Protein 8JJA (pdb70)

Solvent-accessible surface area: 9564 Å² total; per-residue (Å²): 75,21,96,105,54,8,88,15,36,98,125,28,0,37,112,93,0,54,155,79,9,63,151,179,70,24,53,18,0,64,2,0,16,144,8,0,65,76,2,1,123,113,48,74,18,76,62,55,30,0,14,0,0,0,0,0,0,4,9,1,39,131,27,54,85,120,76,0,42,74,8,3,89,146,72,168,31,76,107,62,8,92,114,64,26,37,100,11,8,9,0,23,0,0,13,54,56,0,40,74,54,0,82,0,117,32,86,90,0,25,86,0,0,38,0,5,46,3,0,4,20,162,19,73,67,12,2,24,0,0,4,2,0,24,29,22,2,119,68,76,98,48,142,22,14,96,64,2,82,115,16,0,54,134,37,13,38,75,5,0,1,29,12,0,7,82,42,25,102,122,34,68,150,86,66,108,103,53,21,89,39,7,83,90,0,59,92,38,10,49,107,78,59,216

Nearest PDB structures (foldseek):
  8jk9-assembly1_A  TM=1.005E+00  e=1.419E-27  Streptococcus pneumoniae TIGR4
  8wmy-assembly1_B-2  TM=9.912E-01  e=6.547E-21  Staphylococcus
  2ogi-assembly1_A  TM=9.840E-01  e=2.936E-20  Streptococcus agalactiae serogroup V
  2o08-assembly1_B  TM=9.512E-01  e=3.743E-13  Halalkalibacterium halodurans
  3ccg-assembly1_A-2  TM=9.429E-01  e=1.678E-12  Clostridium acetobutylicum ATCC 824

Sequence (194 aa):
SYQDYINCSREALLEKMAELLPEKRLTHCLGVERAAMELAQRFGVDVEKASLAGLLHDYAKKLSDQEFLVLIDRYQLDPDLKNWGNNVWHGMVGIYKIQEDLDLHDSEILRAIEIHTVGAGQMTDLDKVIYVADYIEHNRAFPGVDVAREIASLSLNKAVAYETARTVEYLAHQGFPIYPQTLETYNAFVHYLK

Organism: Streptococcus pneumoniae serotype 4 (strain ATCC BAA-334 / TIGR4) (NCBI:txid170187)

InterPro domains:
  IPR003607 HD/PDEase domain [SM00471] (22-149)
  IPR003607 HD/PDEase domain [cd00077] (24-138)
  IPR005249 Ap4A hydrolase [TIGR00488] (20-188)
  IPR006674 HD domain [PF01966] (26-138)
  IPR006674 HD domain [PS51831] (26-140)
  IPR006675 HDIG domain [TIGR00277] (25-68)
  IPR051094 Diverse Catalytic Activities Enzymes [PTHR35795] (4-191)

Secondary structure (DSSP, 8-state):
-GGGTSSS-HHHHHHHHHHHS-HHHHHHHHHHHHHHHHHHHHHT--HHHHHHHHHHTTTTTT--HHHHHHHHHHTT--GGGGGS-HHHHHHHTHHHHHHHHH----HHHHHHHHTTTT--SS--HHHHHHHHHHHH-TT---TTHHHHHHHHTT-HHHHHHHHHHHHHHHHHHHT----HHHHHHHHHHGGGG-

GO terms:
  GO:0005515 protein binding (F, IPI)

Foldseek 3Di:
DCVVFWVDDPVVVLVVLPVQDPPLVQVLLQLLLVQLLVLCVQVVHDSSLSNVLSNCLQSQLRPDLVVQVVQCVVVVHDPCCNVDDSLLRCLQRVLVVVCVPTVGDPPLSSVLSNCLRQHALDDDSSNLSSVLSSLQGPPDDDPCSVVLVVCSNPDSLLSQQVVLVVVVVVCVVVVHDRDVRSVSSNVSRVVVPD

Structure (mmCIF, N/CA/C/O backbone):
data_8JJA
#
_entry.id   8JJA
#
_cell.length_a   69.097
_cell.length_b   69.097
_cell.length_c   88.608
_cell.angle_alpha   90.00
_cell.angle_beta   90.00
_cell.angle_gamma   120.00
#
_symmetry.space_group_name_H-M   'P 32 2 1'
#
loop_
_entity.id
_entity.type
_entity.pdbx_description
1 polymer "bis(5'-nucleosyl)-tetraphosphatase (symmetrical)"
2 non-polymer 'FE (III) ION'
3 non-polymer 'ACETATE ION'
4 water water
#
loop_
_atom_site.group_PDB
_atom_site.id
_atom_site.type_symbol
_atom_site.label_atom_id
_atom_site.label_alt_id
_atom_site.label_comp_id
_atom_site.label_asym_id
_atom_site.label_entity_id
_atom_site.label_seq_id
_atom_site.pdbx_PDB_ins_code
_atom_site.Cartn_x
_atom_site.Cartn_y
_atom_site.Cartn_z
_atom_site.occupancy
_atom_site.B_iso_or_equiv
_atom_site.auth_seq_id
_atom_site.auth_comp_id
_atom_site.auth_asym_id
_atom_site.auth_atom_id
_atom_site.pdbx_PDB_model_num
ATOM 1 N N . SER A 1 2 ? 18.428 -21.715 -18.234 1.00 27.49 2 SER A N 1
ATOM 2 C CA . SER A 1 2 ? 19.056 -20.512 -18.840 1.00 26.24 2 SER A CA 1
ATOM 3 C C . SER A 1 2 ? 18.490 -19.270 -18.159 1.00 24.81 2 SER A C 1
ATOM 4 O O . SER A 1 2 ? 17.391 -19.303 -17.608 1.00 24.65 2 SER A O 1
ATOM 7 N N . TYR A 1 3 ? 19.231 -18.167 -18.261 1.00 24.52 3 TYR A N 1
ATOM 8 C CA . TYR A 1 3 ? 18.784 -16.888 -17.722 1.00 24.25 3 TYR A CA 1
ATOM 9 C C . TYR A 1 3 ? 17.433 -16.474 -18.323 1.00 25.23 3 TYR A C 1
ATOM 10 O O . TYR A 1 3 ? 16.613 -15.858 -17.634 1.00 25.13 3 TYR A O 1
ATOM 19 N N . GLN A 1 4 ? 17.178 -16.839 -19.593 1.00 25.70 4 GLN A N 1
ATOM 20 C CA . GLN A 1 4 ? 15.930 -16.461 -20.256 1.00 27.02 4 GLN A CA 1
ATOM 21 C C . GLN A 1 4 ? 14.698 -17.109 -19.622 1.00 27.42 4 GLN A C 1
ATOM 22 O O . GLN A 1 4 ? 13.576 -16.766 -19.996 1.00 27.67 4 GLN A O 1
ATOM 28 N N . ASP A 1 5 ? 14.896 -18.056 -18.694 1.00 27.36 5 ASP A N 1
ATOM 29 C CA . ASP A 1 5 ? 13.792 -18.647 -17.955 1.00 28.78 5 ASP A CA 1
ATOM 30 C C . ASP A 1 5 ? 13.225 -17.655 -16.944 1.00 27.99 5 ASP A C 1
ATOM 31 O O . ASP A 1 5 ? 12.094 -17.844 -16.492 1.00 28.88 5 ASP A O 1
ATOM 36 N N . TYR A 1 6 ? 14.013 -16.615 -16.615 1.00 27.06 6 TYR A N 1
ATOM 37 C CA . TYR A 1 6 ? 13.681 -15.628 -15.589 1.00 27.84 6 TYR A CA 1
ATOM 38 C C . TYR A 1 6 ? 13.608 -14.201 -16.137 1.00 27.25 6 TYR A C 1
ATOM 39 O O . TYR A 1 6 ? 12.870 -13.379 -15.589 1.00 28.45 6 TYR A O 1
ATOM 48 N N . ILE A 1 7 ? 14.407 -13.895 -17.171 1.00 26.76 7 ILE A N 1
ATOM 49 C CA . ILE A 1 7 ? 14.439 -12.561 -17.758 1.00 26.47 7 ILE A CA 1
ATOM 50 C C . ILE A 1 7 ? 14.150 -12.623 -19.260 1.00 26.81 7 ILE A C 1
ATOM 51 O O . ILE A 1 7 ? 14.066 -13.703 -19.849 1.00 27.26 7 ILE A O 1
ATOM 56 N N . ASN A 1 8 ? 14.017 -11.437 -19.867 1.00 26.92 8 ASN A N 1
ATOM 57 C CA . ASN A 1 8 ? 13.526 -11.307 -21.230 1.00 27.09 8 ASN A CA 1
ATOM 58 C C . ASN A 1 8 ? 14.660 -11.302 -22.258 1.00 27.80 8 ASN A C 1
ATOM 59 O O . ASN A 1 8 ? 14.440 -10.924 -23.408 1.00 28.98 8 ASN A O 1
ATOM 64 N N . CYS A 1 9 ? 15.868 -11.715 -21.857 1.00 27.78 9 CYS A N 1
ATOM 65 C CA . CYS A 1 9 ? 16.986 -11.767 -22.787 1.00 27.66 9 CYS A CA 1
ATOM 66 C C . CYS A 1 9 ? 17.992 -12.813 -22.315 1.00 27.78 9 CYS A C 1
ATOM 67 O O . CYS A 1 9 ? 17.906 -13.313 -21.192 1.00 28.33 9 CYS A O 1
ATOM 70 N N . SER A 1 10 ? 18.929 -13.143 -23.208 1.00 27.21 10 SER A N 1
ATOM 71 C CA . SER A 1 10 ? 20.018 -14.066 -22.928 1.00 26.47 10 SER A CA 1
ATOM 72 C C . SER A 1 10 ? 21.024 -13.436 -21.967 1.00 25.88 10 SER A C 1
ATOM 73 O O . SER A 1 10 ? 21.093 -12.218 -21.805 1.00 25.17 10 SER A O 1
ATOM 76 N N . ARG A 1 11 ? 21.888 -14.277 -21.394 1.00 24.55 11 ARG A N 1
ATOM 77 C CA . ARG A 1 11 ? 22.997 -13.777 -20.591 1.00 24.58 11 ARG A CA 1
ATOM 78 C C . ARG A 1 11 ? 23.891 -12.821 -21.393 1.00 25.62 11 ARG A C 1
ATOM 79 O O . ARG A 1 11 ? 24.306 -11.779 -20.882 1.00 25.38 11 ARG A O 1
ATOM 87 N N . GLU A 1 12 ? 24.239 -13.200 -22.634 1.00 26.28 12 GLU A N 1
ATOM 88 C CA . GLU A 1 12 ? 25.098 -12.378 -23.476 1.00 28.40 12 GLU A CA 1
ATOM 89 C C . GLU A 1 12 ? 24.434 -11.019 -23.706 1.00 26.96 12 GLU A C 1
ATOM 90 O O . GLU A 1 12 ? 25.093 -9.997 -23.567 1.00 26.33 12 GLU A O 1
ATOM 96 N N . ALA A 1 13 ? 23.129 -11.023 -24.018 1.00 27.97 13 ALA A N 1
ATOM 97 C CA . ALA A 1 13 ? 22.361 -9.807 -24.258 1.00 27.40 13 ALA A CA 1
ATOM 98 C C . ALA A 1 13 ? 22.366 -8.937 -23.001 1.00 28.00 13 ALA A C 1
ATOM 99 O O . ALA A 1 13 ? 22.603 -7.733 -23.087 1.00 28.16 13 ALA A O 1
ATOM 101 N N . LEU A 1 14 ? 22.177 -9.566 -21.829 1.00 27.43 14 LEU A N 1
ATOM 102 C CA . LEU A 1 14 ? 22.179 -8.852 -20.555 1.00 26.34 14 LEU A CA 1
ATOM 103 C C . LEU A 1 14 ? 23.528 -8.172 -20.316 1.00 26.90 14 LEU A C 1
ATOM 104 O O . LEU A 1 14 ? 23.583 -7.013 -19.907 1.00 27.26 14 LEU A O 1
ATOM 109 N N . LEU A 1 15 ? 24.626 -8.901 -20.529 1.00 27.29 15 LEU A N 1
ATOM 110 C CA . LEU A 1 15 ? 25.946 -8.329 -20.318 1.00 27.94 15 LEU A CA 1
ATOM 111 C C . LEU A 1 15 ? 26.169 -7.106 -21.208 1.00 29.20 15 LEU A C 1
ATOM 112 O O . LEU A 1 15 ? 26.775 -6.137 -20.762 1.00 28.62 15 LEU A O 1
ATOM 117 N N . GLU A 1 16 ? 25.697 -7.168 -22.461 1.00 30.60 16 GLU A N 1
ATOM 118 C CA . GLU A 1 16 ? 25.820 -6.049 -23.382 1.00 32.41 16 GLU A CA 1
ATOM 119 C C . GLU A 1 16 ? 25.076 -4.835 -22.830 1.00 31.90 16 GLU A C 1
ATOM 120 O O . GLU A 1 16 ? 25.612 -3.731 -22.885 1.00 32.20 16 GLU A O 1
ATOM 126 N N . LYS A 1 17 ? 23.870 -5.060 -22.283 1.00 32.12 17 LYS A N 1
ATOM 127 C CA . LYS A 1 17 ? 23.023 -4.006 -21.730 1.00 32.57 17 LYS A CA 1
ATOM 128 C C . LYS A 1 17 ? 23.665 -3.407 -20.480 1.00 32.29 17 LYS A C 1
ATOM 129 O O . LYS A 1 17 ? 23.776 -2.187 -20.352 1.00 31.82 17 LYS A O 1
ATOM 135 N N . MET A 1 18 ? 24.146 -4.275 -19.585 1.00 30.44 18 MET A N 1
ATOM 136 C CA . MET A 1 18 ? 24.791 -3.836 -18.358 1.00 29.44 18 MET A CA 1
ATOM 137 C C . MET A 1 18 ? 26.080 -3.054 -18.640 1.00 30.44 18 MET A C 1
ATOM 138 O O . MET A 1 18 ? 26.406 -2.135 -17.889 1.00 30.13 18 MET A O 1
ATOM 143 N N . ALA A 1 19 ? 26.799 -3.390 -19.728 1.00 31.05 19 ALA A N 1
ATOM 144 C CA . ALA A 1 19 ? 28.023 -2.689 -20.104 1.00 32.68 19 ALA A CA 1
ATOM 145 C C . ALA A 1 19 ? 27.748 -1.231 -20.473 1.00 34.60 19 ALA A C 1
ATOM 146 O O . ALA A 1 19 ? 28.638 -0.398 -20.338 1.00 34.49 19 ALA A O 1
ATOM 148 N N . GLU A 1 20 ? 26.527 -0.935 -20.941 1.00 36.08 20 GLU A N 1
ATOM 149 C CA . GLU A 1 20 ? 26.109 0.427 -21.249 1.00 39.08 20 GLU A CA 1
ATOM 150 C C . GLU A 1 20 ? 25.691 1.165 -19.976 1.00 38.34 20 GLU A C 1
ATOM 151 O O . GLU A 1 20 ? 25.805 2.388 -19.918 1.00 38.67 20 GLU A O 1
ATOM 157 N N . LEU A 1 21 ? 25.219 0.427 -18.959 1.00 35.84 21 LEU A N 1
ATOM 158 C CA . LEU A 1 21 ? 24.642 1.051 -17.772 1.00 34.21 21 LEU A CA 1
ATOM 159 C C . LEU A 1 21 ? 25.698 1.327 -16.704 1.00 33.43 21 LEU A C 1
ATOM 160 O O . LEU A 1 21 ? 25.540 2.253 -15.910 1.00 35.10 21 LEU A O 1
ATOM 165 N N . LEU A 1 22 ? 26.744 0.494 -16.653 1.00 31.56 22 LEU A N 1
ATOM 166 C CA . LEU A 1 22 ? 27.650 0.467 -15.518 1.00 30.72 22 LEU A CA 1
ATOM 167 C C . LEU A 1 22 ? 29.077 0.726 -15.982 1.00 30.84 22 LEU A C 1
ATOM 168 O O . LEU A 1 22 ? 29.466 0.292 -17.065 1.00 31.24 22 LEU A O 1
ATOM 173 N N . PRO A 1 23 ? 29.898 1.398 -15.145 1.00 31.15 23 PRO A N 1
ATOM 174 C CA . PRO A 1 23 ? 31.341 1.479 -15.369 1.00 31.30 23 PRO A CA 1
ATOM 175 C C . PRO A 1 23 ? 31.932 0.073 -15.403 1.00 32.70 23 PRO A C 1
ATOM 176 O O . PRO A 1 23 ? 31.365 -0.851 -14.818 1.00 30.28 23 PRO A O 1
ATOM 180 N N . GLU A 1 24 ? 33.085 -0.061 -16.069 1.00 32.48 24 GLU A N 1
ATOM 181 C CA . GLU A 1 24 ? 33.778 -1.329 -16.250 1.00 33.77 24 GLU A CA 1
ATOM 182 C C . GLU A 1 24 ? 34.000 -2.028 -14.907 1.00 32.59 24 GLU A C 1
ATOM 183 O O . GLU A 1 24 ? 33.723 -3.220 -14.785 1.00 30.89 24 GLU A O 1
ATOM 189 N N . LYS A 1 25 ? 34.511 -1.284 -13.913 1.00 31.67 25 LYS A N 1
ATOM 190 C CA . LYS A 1 25 ? 34.847 -1.835 -12.606 1.00 31.64 25 LYS A CA 1
ATOM 191 C C . LYS A 1 25 ? 33.612 -2.457 -11.952 1.00 29.35 25 LYS A C 1
ATOM 192 O O . LYS A 1 25 ? 33.708 -3.516 -11.328 1.00 28.52 25 LYS A O 1
ATOM 198 N N . ARG A 1 26 ? 32.455 -1.802 -12.119 1.00 27.80 26 ARG A N 1
ATOM 199 C CA . ARG A 1 26 ? 31.199 -2.259 -11.540 1.00 26.92 26 ARG A CA 1
ATOM 200 C C . ARG A 1 26 ? 30.711 -3.530 -12.239 1.00 26.03 26 ARG A C 1
ATOM 201 O O . ARG A 1 26 ? 30.233 -4.439 -11.562 1.00 23.82 26 ARG A O 1
ATOM 209 N N . LEU A 1 27 ? 30.799 -3.592 -13.580 1.00 25.06 27 LEU A N 1
ATOM 210 C CA . LEU A 1 27 ? 30.397 -4.806 -14.284 1.00 24.93 27 LEU A CA 1
ATOM 211 C C . LEU A 1 27 ? 31.318 -5.972 -13.920 1.00 24.00 27 LEU A C 1
ATOM 212 O O . LEU A 1 27 ? 30.833 -7.080 -13.698 1.00 23.97 27 LEU A O 1
ATOM 217 N N . THR A 1 28 ? 32.631 -5.712 -13.842 1.00 24.83 28 THR A N 1
ATOM 218 C CA . THR A 1 28 ? 33.606 -6.699 -13.389 1.00 24.52 28 THR A CA 1
ATOM 219 C C . THR A 1 28 ? 33.204 -7.233 -12.012 1.00 23.25 28 THR A C 1
ATOM 220 O O . THR A 1 28 ? 33.212 -8.446 -11.778 1.00 23.31 28 THR A O 1
ATOM 224 N N . HIS A 1 29 ? 32.778 -6.321 -11.127 1.00 22.67 29 HIS A N 1
ATOM 225 C CA . HIS A 1 29 ? 32.320 -6.714 -9.801 1.00 21.26 29 HIS A CA 1
ATOM 226 C C . HIS A 1 29 ? 31.100 -7.630 -9.911 1.00 21.09 29 HIS A C 1
ATOM 227 O O . HIS A 1 29 ? 31.028 -8.650 -9.237 1.00 20.77 29 HIS A O 1
ATOM 234 N N . CYS A 1 30 ? 30.137 -7.262 -10.761 1.00 21.18 30 CYS A N 1
ATOM 235 C CA . CYS A 1 30 ? 28.924 -8.053 -10.899 1.00 21.32 30 CYS A CA 1
ATOM 236 C C . CYS A 1 30 ? 29.268 -9.453 -11.402 1.00 20.85 30 CYS A C 1
ATOM 237 O O . CYS A 1 30 ? 28.667 -10.417 -10.949 1.00 20.12 30 CYS A O 1
ATOM 240 N N . LEU A 1 31 ? 30.213 -9.549 -12.344 1.00 21.76 31 LEU A N 1
ATOM 241 C CA . LEU A 1 31 ? 30.661 -10.842 -12.840 1.00 22.26 31 LEU A CA 1
ATOM 242 C C . LEU A 1 31 ? 31.316 -11.642 -11.715 1.00 21.87 31 LEU A C 1
ATOM 243 O O . LEU A 1 31 ? 31.121 -12.855 -11.629 1.00 21.45 31 LEU A O 1
ATOM 248 N N . GLY A 1 32 ? 32.047 -10.947 -10.832 1.00 21.19 32 GLY A N 1
ATOM 249 C CA . GLY A 1 32 ? 32.645 -11.579 -9.663 1.00 20.58 32 GLY A CA 1
ATOM 250 C C . GLY A 1 32 ? 31.590 -12.132 -8.704 1.00 20.06 32 GLY A C 1
ATOM 251 O O . GLY A 1 32 ? 31.736 -13.236 -8.177 1.00 20.57 32 GLY A O 1
ATOM 252 N N . VAL A 1 33 ? 30.515 -11.361 -8.496 1.00 19.41 33 VAL A N 1
ATOM 253 C CA . VAL A 1 33 ? 29.437 -11.792 -7.620 1.00 19.06 33 VAL A CA 1
ATOM 254 C C . VAL A 1 33 ? 28.675 -12.973 -8.236 1.00 18.80 33 VAL A C 1
ATOM 255 O O . VAL A 1 33 ? 28.291 -13.887 -7.523 1.00 19.20 33 VAL A O 1
ATOM 259 N N . GLU A 1 34 ? 28.440 -12.959 -9.553 1.00 19.49 34 GLU A N 1
ATOM 260 C CA . GLU A 1 34 ? 27.831 -14.079 -10.264 1.00 20.30 34 GLU A CA 1
ATOM 261 C C . GLU A 1 34 ? 28.584 -15.375 -9.954 1.00 20.52 34 GLU A C 1
ATOM 262 O O . GLU A 1 34 ? 27.967 -16.398 -9.644 1.00 20.07 34 GLU A O 1
ATOM 268 N N . ARG A 1 35 ? 29.918 -15.316 -10.049 1.00 21.31 35 ARG A N 1
ATOM 269 C CA . ARG A 1 35 ? 30.769 -16.479 -9.833 1.00 23.13 35 ARG A CA 1
ATOM 270 C C . ARG A 1 35 ? 30.759 -16.909 -8.365 1.00 22.20 35 ARG A C 1
ATOM 271 O O . ARG A 1 35 ? 30.597 -18.093 -8.057 1.00 21.81 35 ARG A O 1
ATOM 279 N N . ALA A 1 36 ? 30.922 -15.939 -7.451 1.00 21.56 36 ALA A N 1
ATOM 280 C CA . ALA A 1 36 ? 30.971 -16.242 -6.024 1.00 21.14 36 ALA A CA 1
ATOM 281 C C . ALA A 1 36 ? 29.632 -16.808 -5.548 1.00 21.11 36 ALA A C 1
ATOM 282 O O . ALA A 1 36 ? 29.582 -17.686 -4.685 1.00 20.81 36 ALA A O 1
ATOM 284 N N . ALA A 1 37 ? 28.529 -16.282 -6.102 1.00 20.13 37 ALA A N 1
ATOM 285 C CA . ALA A 1 37 ? 27.202 -16.747 -5.733 1.00 20.51 37 ALA A CA 1
ATOM 286 C C . ALA A 1 37 ? 27.039 -18.199 -6.174 1.00 21.20 37 ALA A C 1
ATOM 287 O O . ALA A 1 37 ? 26.465 -18.992 -5.441 1.00 20.65 37 ALA A O 1
ATOM 289 N N . MET A 1 38 ? 27.558 -18.539 -7.359 1.00 22.11 38 MET A N 1
ATOM 290 C CA . MET A 1 38 ? 27.454 -19.908 -7.839 1.00 24.32 38 MET A CA 1
ATOM 291 C C . MET A 1 38 ? 28.174 -20.845 -6.867 1.00 24.24 38 MET A C 1
ATOM 292 O O . MET A 1 38 ? 27.622 -21.876 -6.487 1.00 23.20 38 MET A O 1
ATOM 297 N N . GLU A 1 39 ? 29.387 -20.469 -6.439 1.00 23.45 39 GLU A N 1
ATOM 298 C CA . GLU A 1 39 ? 30.189 -21.308 -5.551 1.00 24.50 39 GLU A CA 1
ATOM 2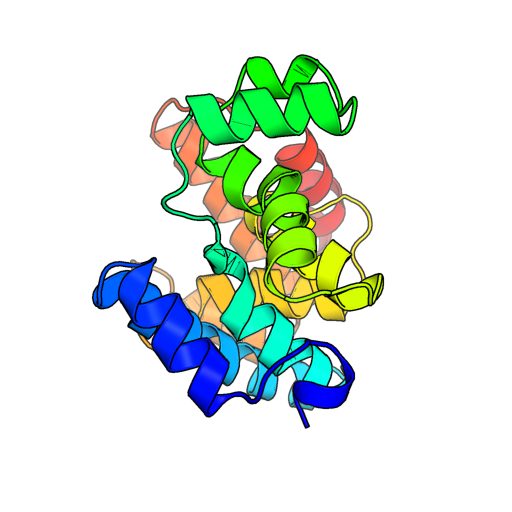99 C C . GLU A 1 39 ? 29.507 -21.468 -4.189 1.00 23.65 39 GLU A C 1
ATOM 300 O O . GLU A 1 39 ? 29.393 -22.568 -3.631 1.00 23.66 39 GLU A O 1
ATOM 306 N N . LEU A 1 40 ? 29.026 -20.347 -3.641 1.00 22.33 40 LEU A N 1
ATOM 307 C CA . LEU A 1 40 ? 28.344 -20.398 -2.358 1.00 21.38 40 LEU A CA 1
ATOM 308 C C . LEU A 1 40 ? 27.060 -21.232 -2.444 1.00 21.98 40 LEU A C 1
ATOM 309 O O . LEU A 1 40 ? 26.719 -21.928 -1.500 1.00 21.24 40 LEU A O 1
ATOM 314 N N . ALA A 1 41 ? 26.317 -21.131 -3.553 1.00 21.58 41 ALA A N 1
ATOM 315 C CA . ALA A 1 41 ? 25.037 -21.815 -3.661 1.00 22.33 41 ALA A CA 1
ATOM 316 C C . ALA A 1 41 ? 25.277 -23.319 -3.724 1.00 22.83 41 ALA A C 1
ATOM 317 O O . ALA A 1 41 ? 24.554 -24.085 -3.095 1.00 22.90 41 ALA A O 1
ATOM 319 N N . GLN A 1 42 ? 26.329 -23.718 -4.448 1.00 24.62 42 GLN A N 1
ATOM 320 C CA . GLN A 1 42 ? 26.742 -25.114 -4.499 1.00 27.48 42 GLN A CA 1
ATOM 321 C C . GLN A 1 42 ? 27.018 -25.610 -3.081 1.00 28.06 42 GLN A C 1
ATOM 322 O O . GLN A 1 42 ? 26.553 -26.685 -2.700 1.00 29.31 42 GLN A O 1
ATOM 328 N N . ARG A 1 43 ? 27.745 -24.803 -2.287 1.00 27.04 43 ARG A N 1
ATOM 329 C CA . ARG A 1 43 ? 28.197 -25.199 -0.954 1.00 27.07 43 ARG A CA 1
ATOM 330 C C . ARG A 1 43 ? 27.022 -25.354 0.023 1.00 27.03 43 ARG A C 1
ATOM 331 O O . ARG A 1 43 ? 27.016 -26.276 0.843 1.00 28.66 43 ARG A O 1
ATOM 339 N N . PHE A 1 44 ? 26.012 -24.472 -0.080 1.00 25.07 44 PHE A N 1
ATOM 340 C CA . PHE A 1 44 ? 24.977 -24.306 0.935 1.00 25.84 44 PHE A CA 1
ATOM 341 C C . PHE A 1 44 ? 23.573 -24.684 0.446 1.00 26.64 44 PHE A C 1
ATOM 342 O O . PHE A 1 44 ? 22.590 -24.365 1.114 1.00 28.60 44 PHE A O 1
ATOM 350 N N . GLY A 1 45 ? 23.481 -25.379 -0.695 1.00 27.65 45 GLY A N 1
ATOM 351 C CA . GLY A 1 45 ? 22.244 -26.009 -1.139 1.00 27.70 45 GLY A CA 1
ATOM 352 C C . GLY A 1 45 ? 21.214 -25.016 -1.676 1.00 27.22 45 GLY A C 1
ATOM 353 O O . GLY A 1 45 ? 20.023 -25.152 -1.406 1.00 30.28 45 GLY A O 1
ATOM 354 N N . VAL A 1 46 ? 21.696 -24.023 -2.431 1.00 24.31 46 VAL A N 1
ATOM 355 C CA . VAL A 1 46 ? 20.855 -23.034 -3.092 1.00 22.89 46 VAL A CA 1
ATOM 356 C C . VAL A 1 46 ? 20.937 -23.263 -4.599 1.00 21.18 46 VAL A C 1
ATOM 357 O O . VAL A 1 46 ? 21.996 -23.604 -5.115 1.00 21.31 46 VAL A O 1
ATOM 361 N N . ASP A 1 47 ? 19.811 -23.057 -5.292 1.00 22.11 47 ASP A N 1
ATOM 362 C CA . ASP A 1 47 ? 19.756 -23.160 -6.743 1.00 21.59 47 ASP A CA 1
ATOM 363 C C . ASP A 1 47 ? 20.866 -22.309 -7.363 1.00 21.16 47 ASP A C 1
ATOM 364 O O . ASP A 1 47 ? 20.863 -21.085 -7.231 1.00 20.64 47 ASP A O 1
ATOM 369 N N . VAL A 1 48 ? 21.820 -22.948 -8.059 1.00 19.60 48 VAL A N 1
ATOM 370 C CA . VAL A 1 48 ? 23.001 -22.238 -8.535 1.00 20.12 48 VAL A CA 1
ATOM 371 C C . VAL A 1 48 ? 22.631 -21.210 -9.602 1.00 20.35 48 VAL A C 1
ATOM 372 O O . VAL A 1 48 ? 23.351 -20.227 -9.775 1.00 20.07 48 VAL A O 1
ATOM 376 N N . GLU A 1 49 ? 21.543 -21.475 -10.339 1.00 20.69 49 GLU A N 1
ATOM 377 C CA . GLU A 1 49 ? 21.130 -20.621 -11.441 1.00 21.69 49 GLU A CA 1
ATOM 378 C C . GLU A 1 49 ? 20.499 -19.347 -10.889 1.00 21.30 49 GLU A C 1
ATOM 379 O O . GLU A 1 49 ? 20.861 -18.260 -11.332 1.00 21.59 49 GLU A O 1
ATOM 385 N N . LYS A 1 50 ? 19.613 -19.492 -9.893 1.00 21.38 50 LYS A N 1
ATOM 386 C CA . LYS A 1 50 ? 19.004 -18.326 -9.264 1.00 21.76 50 LYS A CA 1
ATOM 387 C C . LYS A 1 50 ? 20.084 -17.509 -8.563 1.00 21.34 50 LYS A C 1
ATOM 388 O O . LYS A 1 50 ? 20.073 -16.284 -8.632 1.00 21.19 50 LYS A O 1
ATOM 394 N N . ALA A 1 51 ? 21.051 -18.181 -7.930 1.00 20.81 51 ALA A N 1
ATOM 395 C CA . ALA A 1 51 ? 22.133 -17.476 -7.259 1.00 20.61 51 ALA A CA 1
ATOM 396 C C . ALA A 1 51 ? 23.003 -16.716 -8.261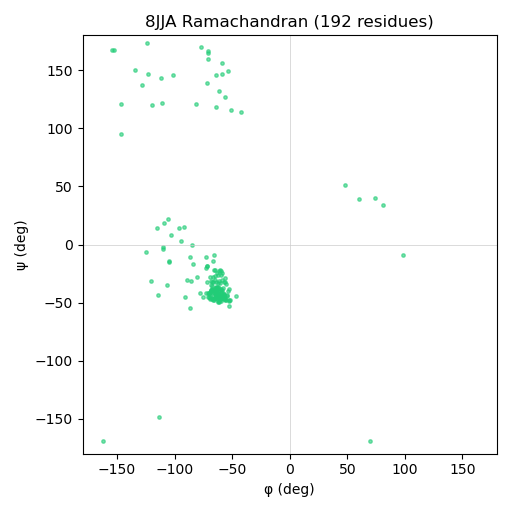 1.00 20.52 51 ALA A C 1
ATOM 397 O O . ALA A 1 51 ? 23.294 -15.542 -8.062 1.00 20.99 51 ALA A O 1
ATOM 399 N N . SER A 1 52 ? 23.382 -17.369 -9.366 1.00 20.10 52 SER A N 1
ATOM 400 C CA . SER A 1 52 ? 24.214 -16.754 -10.389 1.00 20.38 52 SER A CA 1
ATOM 401 C C . SER A 1 52 ? 23.551 -15.503 -10.967 1.00 19.80 52 SER A C 1
ATOM 402 O O . SER A 1 52 ? 24.203 -14.467 -11.103 1.00 19.83 52 SER A O 1
ATOM 405 N N . LEU A 1 53 ? 22.256 -15.607 -11.293 1.00 20.21 53 LEU A N 1
ATOM 406 C CA . LEU A 1 53 ? 21.549 -14.501 -11.923 1.00 20.64 53 LEU A CA 1
ATOM 407 C C . LEU A 1 53 ? 21.361 -13.355 -10.928 1.00 20.51 53 LEU A C 1
ATOM 408 O O . LEU A 1 53 ? 21.602 -12.198 -11.259 1.00 20.43 53 LEU A O 1
ATOM 413 N N . ALA A 1 54 ? 20.939 -13.675 -9.704 1.00 19.80 54 ALA A N 1
ATOM 414 C CA . ALA A 1 54 ? 20.789 -12.630 -8.705 1.00 19.16 54 ALA A CA 1
ATOM 415 C C . ALA A 1 54 ? 22.134 -11.944 -8.480 1.00 19.34 54 ALA A C 1
ATOM 416 O O . ALA A 1 54 ? 22.192 -10.735 -8.287 1.00 19.34 54 ALA A O 1
ATOM 418 N N . GLY A 1 55 ? 23.218 -12.731 -8.490 1.00 19.21 55 GLY A N 1
ATOM 419 C CA . GLY A 1 55 ? 24.549 -12.184 -8.274 1.00 19.03 55 GLY A CA 1
ATOM 420 C C . GLY A 1 55 ? 24.952 -11.212 -9.379 1.00 20.27 55 GLY A C 1
ATOM 421 O O . GLY A 1 55 ? 25.504 -10.152 -9.128 1.00 20.15 55 GLY A O 1
ATOM 422 N N . LEU A 1 56 ? 24.719 -11.610 -10.628 1.00 19.33 56 LEU A N 1
ATOM 423 C CA . LEU A 1 56 ? 25.053 -10.740 -11.736 1.00 19.82 56 LEU A CA 1
ATOM 424 C C . LEU A 1 56 ? 24.227 -9.455 -11.670 1.00 20.01 56 LEU A C 1
ATOM 425 O O . LEU A 1 56 ? 24.769 -8.390 -11.924 1.00 21.22 56 LEU A O 1
ATOM 430 N N . LEU A 1 57 ? 22.950 -9.554 -11.276 1.00 19.67 57 LEU A N 1
ATOM 431 C CA . LEU A 1 57 ? 22.019 -8.434 -11.364 1.00 19.16 57 LEU A CA 1
ATOM 432 C C . LEU A 1 57 ? 22.070 -7.529 -10.135 1.00 19.89 57 LEU A C 1
ATOM 433 O O . LEU A 1 57 ? 21.433 -6.483 -10.149 1.00 20.69 57 LEU A O 1
ATOM 438 N N . HIS A 1 58 ? 22.753 -7.935 -9.059 1.00 19.33 58 HIS A N 1
ATOM 439 C CA . HIS A 1 58 ? 22.487 -7.300 -7.770 1.00 19.45 58 HIS A CA 1
ATOM 440 C C . HIS A 1 58 ? 22.721 -5.784 -7.801 1.00 19.51 58 HIS A C 1
ATOM 441 O O . HIS A 1 58 ? 21.989 -5.051 -7.130 1.00 19.60 58 HIS A O 1
ATOM 448 N N . ASP A 1 59 ? 23.751 -5.330 -8.541 1.00 19.56 59 ASP A N 1
ATOM 449 C CA . ASP A 1 59 ? 24.128 -3.921 -8.622 1.00 19.46 59 ASP A CA 1
ATOM 450 C C . ASP A 1 59 ? 23.722 -3.285 -9.958 1.00 20.07 59 ASP A C 1
ATOM 451 O O . ASP A 1 59 ? 24.246 -2.232 -10.316 1.00 20.63 59 ASP A O 1
ATOM 456 N N . TYR A 1 60 ? 22.739 -3.869 -10.657 1.00 21.08 60 TYR A N 1
ATOM 457 C CA . TYR A 1 60 ? 22.259 -3.388 -11.950 1.00 21.82 60 TYR A CA 1
ATOM 458 C C . TYR A 1 60 ? 21.869 -1.907 -11.907 1.00 22.57 60 TYR A C 1
ATOM 459 O O . TYR A 1 60 ? 22.091 -1.188 -12.882 1.00 23.39 60 TYR A O 1
ATOM 468 N N . ALA A 1 61 ? 21.253 -1.478 -10.794 1.00 22.95 61 ALA A N 1
ATOM 469 C CA . ALA A 1 61 ? 20.703 -0.133 -10.636 1.00 22.47 61 ALA A CA 1
ATOM 470 C C . ALA A 1 61 ? 21.662 0.827 -9.924 1.00 24.02 61 ALA A C 1
ATOM 471 O O . ALA A 1 61 ? 21.248 1.910 -9.513 1.00 23.98 61 ALA A O 1
ATOM 473 N N . LYS A 1 62 ? 22.944 0.465 -9.787 1.00 25.00 62 LYS A N 1
ATOM 474 C CA . LYS A 1 62 ? 23.883 1.246 -8.991 1.00 26.86 62 LYS A CA 1
ATOM 475 C C . LYS A 1 62 ? 24.005 2.684 -9.505 1.00 27.48 62 LYS A C 1
ATOM 476 O O . LYS A 1 62 ? 24.287 3.578 -8.712 1.00 27.79 62 LYS A O 1
ATOM 482 N N . LYS A 1 63 ? 23.829 2.900 -10.819 1.00 28.14 63 LYS A N 1
ATOM 483 C CA . LYS A 1 63 ? 24.105 4.201 -11.420 1.00 29.27 63 LYS A CA 1
ATOM 484 C C . LYS A 1 63 ? 22.837 5.001 -11.712 1.00 28.82 63 LYS A C 1
ATOM 485 O O . LYS A 1 63 ? 22.921 6.058 -12.340 1.00 28.52 63 LYS A O 1
ATOM 491 N N . LEU A 1 64 ? 21.668 4.532 -11.256 1.00 27.55 64 LEU A N 1
ATOM 492 C CA . LEU A 1 64 ? 20.475 5.355 -11.438 1.00 28.11 64 LEU A CA 1
ATOM 493 C C . LEU A 1 64 ? 20.653 6.649 -10.641 1.00 27.08 64 LEU A C 1
ATOM 494 O O . LEU A 1 64 ? 21.249 6.646 -9.566 1.00 26.74 64 LEU A O 1
ATOM 499 N N . SER A 1 65 ? 20.116 7.759 -11.165 1.00 27.80 65 SER A N 1
ATOM 500 C CA . SER A 1 65 ? 20.164 9.033 -10.461 1.00 27.22 65 SER A CA 1
ATOM 501 C C . SER A 1 65 ? 19.233 9.026 -9.249 1.00 26.74 65 SER A C 1
ATOM 502 O O . SER A 1 65 ? 18.266 8.268 -9.192 1.00 26.41 65 SER A O 1
ATOM 505 N N . ASP A 1 66 ? 19.503 9.944 -8.318 1.00 26.77 66 ASP A N 1
ATOM 506 C CA . ASP A 1 66 ? 18.635 10.177 -7.177 1.00 27.63 66 ASP A CA 1
ATOM 507 C C . ASP A 1 66 ? 17.205 10.429 -7.657 1.00 27.75 66 ASP A C 1
ATOM 508 O O . ASP A 1 66 ? 16.263 9.835 -7.137 1.00 27.20 66 ASP A O 1
ATOM 513 N N . GLN A 1 67 ? 17.047 11.304 -8.660 1.00 29.08 67 GLN A N 1
ATOM 514 C CA . GLN A 1 67 ? 15.716 11.644 -9.144 1.00 30.95 67 GLN A CA 1
ATOM 515 C C . GLN A 1 67 ? 14.982 10.395 -9.624 1.00 28.85 67 GLN A C 1
ATOM 516 O O . GLN A 1 67 ? 13.807 10.223 -9.308 1.00 28.03 67 GLN A O 1
ATOM 522 N N . GLU A 1 68 ? 15.682 9.504 -10.340 1.00 27.04 68 GLU A N 1
ATOM 523 C CA . GLU A 1 68 ? 15.061 8.282 -10.837 1.00 27.07 68 GLU A CA 1
ATOM 524 C C . GLU A 1 68 ? 14.566 7.410 -9.679 1.00 25.20 68 GLU A C 1
ATOM 525 O O . GLU A 1 68 ? 13.467 6.846 -9.733 1.00 25.45 68 GLU A O 1
ATOM 531 N N . PHE A 1 69 ? 15.381 7.303 -8.626 1.00 24.36 69 PHE A N 1
ATOM 532 C CA . PHE A 1 69 ? 14.972 6.545 -7.454 1.00 23.34 69 PHE A CA 1
ATOM 533 C C . PHE A 1 69 ? 13.758 7.189 -6.791 1.00 23.46 69 PHE A C 1
ATOM 534 O O . PHE A 1 69 ? 12.858 6.476 -6.370 1.00 23.42 69 PHE A O 1
ATOM 542 N N . LEU A 1 70 ? 13.743 8.524 -6.677 1.00 24.09 70 LEU A N 1
ATOM 543 C CA . LEU A 1 70 ? 12.624 9.171 -6.004 1.00 25.21 70 LEU A CA 1
ATOM 544 C C . LEU A 1 70 ? 11.335 8.956 -6.800 1.00 25.06 70 LEU A C 1
ATOM 545 O O . LEU A 1 70 ? 10.283 8.688 -6.216 1.00 25.46 70 LEU A O 1
ATOM 550 N N . VAL A 1 71 ? 11.446 9.016 -8.133 1.00 25.88 71 VAL A N 1
ATOM 551 C CA . VAL A 1 71 ? 10.351 8.715 -9.047 1.00 26.60 71 VAL A CA 1
ATOM 552 C C . VAL A 1 71 ? 9.822 7.295 -8.810 1.00 26.19 71 VAL A C 1
ATOM 553 O O . VAL A 1 71 ? 8.606 7.107 -8.741 1.00 26.65 71 VAL A O 1
ATOM 557 N N . LEU A 1 72 ? 10.714 6.301 -8.627 1.00 24.80 72 LEU A N 1
ATOM 558 C CA . LEU A 1 72 ? 10.288 4.920 -8.409 1.00 24.57 72 LEU A CA 1
ATOM 559 C C . LEU A 1 72 ? 9.585 4.752 -7.057 1.00 24.10 72 LEU A C 1
ATOM 560 O O . LEU A 1 72 ? 8.631 3.984 -6.951 1.00 24.55 72 LEU A O 1
ATOM 565 N N . ILE A 1 73 ? 10.077 5.434 -6.016 1.00 23.93 73 ILE A N 1
ATOM 566 C CA . ILE A 1 73 ? 9.465 5.386 -4.695 1.00 24.69 73 ILE A CA 1
ATOM 567 C C . ILE A 1 73 ? 8.011 5.856 -4.793 1.00 24.65 73 ILE A C 1
ATOM 568 O O . ILE A 1 73 ? 7.120 5.207 -4.256 1.00 25.50 73 ILE A O 1
ATOM 573 N N . ASP A 1 74 ? 7.777 6.962 -5.511 1.00 27.06 74 ASP A N 1
ATOM 574 C CA . ASP A 1 74 ? 6.436 7.506 -5.699 1.00 27.75 74 ASP A CA 1
ATOM 575 C C . ASP A 1 74 ? 5.574 6.561 -6.534 1.00 29.11 74 ASP A C 1
ATOM 576 O O . ASP A 1 74 ? 4.433 6.271 -6.169 1.00 29.93 74 ASP A O 1
ATOM 581 N N . ARG A 1 75 ? 6.126 6.089 -7.657 1.00 28.72 75 ARG A N 1
ATOM 582 C CA . ARG A 1 75 ? 5.363 5.313 -8.622 1.00 29.80 75 ARG A CA 1
ATOM 583 C C . ARG A 1 75 ? 4.887 3.999 -8.010 1.00 29.75 75 ARG A C 1
ATOM 584 O O . ARG A 1 75 ? 3.757 3.589 -8.261 1.00 30.89 75 ARG A O 1
ATOM 592 N N . TYR A 1 76 ? 5.750 3.360 -7.203 1.00 28.83 76 TYR A N 1
ATOM 593 C CA . TYR A 1 76 ? 5.461 2.081 -6.564 1.00 28.17 76 TYR A CA 1
ATOM 594 C C . TYR A 1 76 ? 4.913 2.265 -5.142 1.00 28.11 76 TYR A C 1
ATOM 595 O O . TYR A 1 76 ? 4.653 1.280 -4.452 1.00 29.19 76 TYR A O 1
ATOM 604 N N . GLN A 1 77 ? 4.719 3.526 -4.726 1.00 27.95 77 GLN A N 1
ATOM 605 C CA . GLN A 1 77 ? 4.196 3.886 -3.411 1.00 28.72 77 GLN A CA 1
ATOM 606 C C . GLN A 1 77 ? 4.933 3.099 -2.323 1.00 28.17 77 GLN A C 1
ATOM 607 O O . GLN A 1 77 ? 4.328 2.475 -1.449 1.00 28.31 77 GLN A O 1
ATOM 613 N N . LEU A 1 78 ? 6.269 3.157 -2.382 1.00 26.88 78 LEU A N 1
ATOM 614 C CA . LEU A 1 78 ? 7.123 2.505 -1.396 1.00 26.07 78 LEU A CA 1
ATOM 615 C C . LEU A 1 78 ? 7.173 3.306 -0.094 1.00 25.87 78 LEU A C 1
ATOM 616 O O . LEU A 1 78 ? 6.711 4.448 -0.010 1.00 26.01 78 LEU A O 1
ATOM 621 N N . ASP A 1 79 ? 7.753 2.672 0.932 1.00 25.34 79 ASP A N 1
ATOM 622 C CA . ASP A 1 79 ? 7.954 3.284 2.231 1.00 24.43 79 ASP A CA 1
ATOM 623 C C . ASP A 1 79 ? 8.434 4.719 2.047 1.00 23.94 79 ASP A C 1
ATOM 624 O O . ASP A 1 79 ? 9.510 4.976 1.516 1.00 22.65 79 ASP A O 1
ATOM 629 N N . PRO A 1 80 ? 7.640 5.731 2.447 1.00 24.21 80 PRO A N 1
ATOM 630 C CA . PRO A 1 80 ? 8.070 7.112 2.244 1.00 24.55 80 PRO A CA 1
ATOM 631 C C . PRO A 1 80 ? 9.357 7.491 2.975 1.00 23.39 80 PRO A C 1
ATOM 632 O O . PRO A 1 80 ? 10.049 8.417 2.557 1.00 23.53 80 PRO A O 1
ATOM 636 N N . ASP A 1 81 ? 9.700 6.753 4.040 1.00 22.89 81 ASP A N 1
ATOM 637 C CA . ASP A 1 81 ? 10.955 6.999 4.740 1.00 23.11 81 ASP A CA 1
ATOM 638 C C . ASP A 1 81 ? 12.153 6.790 3.810 1.00 22.46 81 ASP A C 1
ATOM 639 O O . ASP A 1 81 ? 13.236 7.322 4.060 1.00 20.69 81 ASP A O 1
ATOM 644 N N . LEU A 1 82 ? 11.970 6.030 2.726 1.00 21.91 82 LEU A N 1
ATOM 645 C CA . LEU A 1 82 ? 13.104 5.796 1.838 1.00 21.42 82 LEU A CA 1
ATOM 646 C C . LEU A 1 82 ? 13.660 7.106 1.279 1.00 21.52 82 LEU A C 1
ATOM 647 O O . LEU A 1 82 ? 14.835 7.173 0.946 1.00 21.02 82 LEU A O 1
ATOM 652 N N . LYS A 1 83 ? 12.840 8.162 1.172 1.00 21.95 83 LYS A N 1
ATOM 653 C CA . LYS A 1 83 ? 13.320 9.418 0.603 1.00 24.02 83 LYS A CA 1
ATOM 654 C C . LYS A 1 83 ? 14.382 10.081 1.485 1.00 24.46 83 LYS A C 1
ATOM 655 O O . LYS A 1 83 ? 15.106 10.956 1.012 1.00 25.42 83 LYS A O 1
ATOM 661 N N . ASN A 1 84 ? 14.512 9.626 2.740 1.00 23.97 84 ASN A N 1
ATOM 662 C CA . ASN A 1 84 ? 15.479 10.187 3.676 1.00 24.50 84 ASN A CA 1
ATOM 663 C C . ASN A 1 84 ? 16.868 9.566 3.536 1.00 23.68 84 ASN A C 1
ATOM 664 O O . ASN A 1 84 ? 17.771 9.937 4.289 1.00 25.41 84 ASN A O 1
ATOM 669 N N . TRP A 1 85 ? 17.023 8.605 2.610 1.00 22.80 85 TRP A N 1
ATOM 670 C CA . TRP A 1 85 ? 18.269 7.866 2.448 1.00 22.10 85 TRP A CA 1
ATOM 671 C C . TRP A 1 85 ? 18.895 8.198 1.091 1.00 23.13 85 TRP A C 1
ATOM 672 O O . TRP A 1 85 ? 18.765 9.321 0.602 1.00 24.19 85 TRP A O 1
ATOM 683 N N . GLY A 1 86 ? 19.606 7.241 0.496 1.00 22.08 86 GLY A N 1
ATOM 684 C CA . GLY A 1 86 ? 20.340 7.524 -0.724 1.00 21.64 86 GLY A CA 1
ATOM 685 C C . GLY A 1 86 ? 20.696 6.232 -1.437 1.00 22.14 86 GLY A C 1
ATOM 686 O O . GLY A 1 86 ? 20.186 5.174 -1.074 1.00 21.44 86 GLY A O 1
ATOM 687 N N . ASN A 1 87 ? 21.566 6.368 -2.438 1.00 21.67 87 ASN A N 1
ATOM 688 C CA . ASN A 1 87 ? 21.913 5.321 -3.386 1.00 21.89 87 ASN A CA 1
ATOM 689 C C . ASN A 1 87 ? 22.195 3.984 -2.696 1.00 22.03 87 ASN A C 1
ATOM 690 O O . ASN A 1 87 ? 21.756 2.938 -3.179 1.00 21.02 87 ASN A O 1
ATOM 695 N N . ASN A 1 88 ? 22.954 4.011 -1.592 1.00 21.54 88 ASN A N 1
ATOM 696 C CA . ASN A 1 88 ? 23.351 2.787 -0.904 1.00 22.73 88 ASN A CA 1
ATOM 697 C C . ASN A 1 88 ? 22.130 1.951 -0.516 1.00 20.97 88 ASN A C 1
ATOM 698 O O . ASN A 1 88 ? 22.100 0.751 -0.780 1.00 20.58 88 ASN A O 1
ATOM 703 N N . VAL A 1 89 ? 21.111 2.581 0.079 1.00 19.44 89 VAL A N 1
ATOM 704 C CA . VAL A 1 89 ? 19.850 1.914 0.378 1.00 19.09 89 VAL A CA 1
ATOM 705 C C . VAL A 1 89 ? 19.051 1.641 -0.903 1.00 19.38 89 VAL A C 1
ATOM 706 O O . VAL A 1 89 ? 18.505 0.547 -1.077 1.00 19.18 89 VAL A O 1
ATOM 710 N N . TRP A 1 90 ? 18.970 2.633 -1.797 1.00 19.53 90 TRP A N 1
ATOM 711 C CA . TRP A 1 90 ? 18.047 2.574 -2.921 1.00 19.46 90 TRP A CA 1
ATOM 712 C C . TRP A 1 90 ? 18.407 1.503 -3.951 1.00 19.20 90 TRP A C 1
ATOM 713 O O . TRP A 1 90 ? 17.508 0.903 -4.535 1.00 19.40 90 TRP A O 1
ATOM 724 N N . HIS A 1 91 ? 19.699 1.310 -4.252 1.00 19.02 91 HIS A N 1
ATOM 725 C CA . HIS A 1 91 ? 20.016 0.580 -5.480 1.00 19.23 91 HIS A CA 1
ATOM 726 C C . HIS A 1 91 ? 19.479 -0.854 -5.444 1.00 19.19 91 HIS A C 1
ATOM 727 O O . HIS A 1 91 ? 19.082 -1.381 -6.482 1.00 19.38 91 HIS A O 1
ATOM 734 N N . GLY A 1 92 ? 19.452 -1.471 -4.252 1.00 18.94 92 GLY A N 1
ATOM 735 C CA . GLY A 1 92 ? 18.777 -2.748 -4.058 1.00 19.29 92 GLY A CA 1
ATOM 736 C C . GLY A 1 92 ? 17.291 -2.574 -3.742 1.00 19.41 92 GLY A C 1
ATOM 737 O O . GLY A 1 92 ? 16.438 -3.123 -4.436 1.00 20.29 92 GLY A O 1
ATOM 738 N N . MET A 1 93 ? 16.977 -1.786 -2.705 1.00 20.09 93 MET A N 1
ATOM 739 C CA . MET A 1 93 ? 15.633 -1.783 -2.137 1.00 20.03 93 MET A CA 1
ATOM 740 C C . MET A 1 93 ? 14.616 -1.202 -3.123 1.00 19.96 93 MET A C 1
ATOM 741 O O . MET A 1 93 ? 13.457 -1.621 -3.135 1.00 21.28 93 MET A O 1
ATOM 746 N N . VAL A 1 94 ? 15.058 -0.238 -3.941 1.00 20.10 94 VAL A N 1
ATOM 747 C CA . VAL A 1 94 ? 14.206 0.406 -4.935 1.00 20.08 94 VAL A CA 1
ATOM 748 C C . VAL A 1 94 ? 14.592 -0.081 -6.337 1.00 20.87 94 VAL A C 1
ATOM 749 O O . VAL A 1 94 ? 13.739 -0.200 -7.217 1.00 21.44 94 VAL A O 1
ATOM 753 N N . GLY A 1 95 ? 15.890 -0.334 -6.554 1.00 20.32 95 GLY A N 1
ATOM 754 C CA . GLY A 1 95 ? 16.393 -0.685 -7.875 1.00 20.35 95 GLY A CA 1
ATOM 755 C C . GLY A 1 95 ? 15.736 -1.943 -8.443 1.00 20.44 95 GLY A C 1
ATOM 756 O O . GLY A 1 95 ? 15.691 -2.102 -9.655 1.00 20.69 95 GLY A O 1
ATOM 757 N N . ILE A 1 96 ? 15.226 -2.825 -7.575 1.00 20.48 96 ILE A N 1
ATOM 758 C CA . ILE A 1 96 ? 14.558 -4.024 -8.061 1.00 20.06 96 ILE A CA 1
ATOM 759 C C . ILE A 1 96 ? 13.431 -3.657 -9.025 1.00 20.82 96 ILE A C 1
ATOM 760 O O . ILE A 1 96 ? 13.163 -4.418 -9.944 1.00 21.01 96 ILE A O 1
ATOM 765 N N . TYR A 1 97 ? 12.760 -2.521 -8.802 1.00 22.06 97 TYR A N 1
ATOM 766 C CA . TYR A 1 97 ? 11.650 -2.147 -9.672 1.00 23.01 97 TYR A CA 1
ATOM 767 C C . TYR A 1 97 ? 12.136 -1.806 -11.080 1.00 23.31 97 TYR A C 1
ATOM 768 O O . TYR A 1 97 ? 11.457 -2.124 -12.060 1.00 23.43 97 TYR A O 1
ATOM 777 N N . LYS A 1 98 ? 13.319 -1.187 -11.180 1.00 23.47 98 LYS A N 1
ATOM 778 C CA . LYS A 1 98 ? 13.905 -0.872 -12.476 1.00 24.70 98 LYS A CA 1
ATOM 779 C C . LYS A 1 98 ? 14.335 -2.156 -13.188 1.00 24.50 98 LYS A C 1
ATOM 780 O O . LYS A 1 98 ? 14.116 -2.325 -14.389 1.00 24.17 98 LYS A O 1
ATOM 786 N N . ILE A 1 99 ? 14.944 -3.072 -12.430 1.00 23.37 99 ILE A N 1
ATOM 787 C CA . ILE A 1 99 ? 15.317 -4.374 -12.973 1.00 23.37 99 ILE A CA 1
ATOM 788 C C . ILE A 1 99 ? 14.076 -5.083 -13.529 1.00 23.39 99 ILE A C 1
ATOM 789 O O . ILE A 1 99 ? 14.104 -5.648 -14.626 1.00 23.45 99 ILE A O 1
ATOM 794 N N . GLN A 1 100 ? 12.978 -5.046 -12.768 1.00 23.68 100 GLN A N 1
ATOM 795 C CA . GLN A 1 100 ? 11.739 -5.683 -13.185 1.00 25.54 100 GLN A CA 1
ATOM 796 C C . GLN A 1 100 ? 11.228 -5.049 -14.476 1.00 26.03 100 GLN A C 1
ATOM 797 O O . GLN A 1 100 ? 10.814 -5.762 -15.388 1.00 26.28 100 GLN A O 1
ATOM 803 N N . GLU A 1 101 ? 11.238 -3.712 -14.538 1.00 25.74 101 GLU A N 1
ATOM 804 C CA . GLU A 1 101 ? 10.7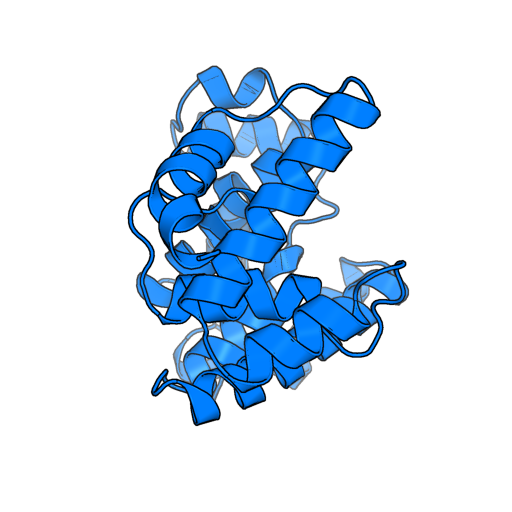56 -3.017 -15.729 1.00 26.51 101 GLU A CA 1
ATOM 805 C C . GLU A 1 101 ? 11.590 -3.396 -16.956 1.00 26.24 101 GLU A C 1
ATOM 806 O O . GLU A 1 101 ? 11.048 -3.728 -18.020 1.00 26.89 101 GLU A O 1
ATOM 812 N N . ASP A 1 102 ? 12.919 -3.346 -16.811 1.00 26.43 102 ASP A N 1
ATOM 813 C CA . ASP A 1 102 ? 13.810 -3.524 -17.949 1.00 26.06 102 ASP A CA 1
ATOM 814 C C . ASP A 1 102 ? 13.861 -4.979 -18.424 1.00 26.45 102 ASP A C 1
ATOM 815 O O . ASP A 1 102 ? 13.913 -5.224 -19.629 1.00 26.57 102 ASP A O 1
ATOM 820 N N . LEU A 1 103 ? 13.907 -5.935 -17.482 1.00 25.45 103 LEU A N 1
ATOM 821 C CA . LEU A 1 103 ? 14.232 -7.324 -17.793 1.00 24.25 103 LEU A CA 1
ATOM 822 C C . LEU A 1 103 ? 13.033 -8.266 -17.644 1.00 24.23 103 LEU A C 1
ATOM 823 O O . LEU A 1 103 ? 13.157 -9.459 -17.920 1.00 23.16 103 LEU A O 1
ATOM 828 N N . ASP A 1 104 ? 11.881 -7.756 -17.179 1.00 24.60 104 ASP A N 1
ATOM 829 C CA . ASP A 1 104 ? 10.702 -8.580 -16.938 1.00 26.31 104 ASP A CA 1
ATOM 830 C C . ASP A 1 104 ? 11.039 -9.655 -15.905 1.00 25.67 104 ASP A C 1
ATOM 831 O O . ASP A 1 104 ? 10.583 -10.789 -16.006 1.00 26.14 104 ASP A O 1
ATOM 836 N N . LEU A 1 105 ? 11.826 -9.284 -14.891 1.00 24.46 105 LEU A N 1
ATOM 837 C CA . LEU A 1 105 ? 12.118 -10.197 -13.793 1.00 24.65 105 LEU A CA 1
ATOM 838 C C . LEU A 1 105 ? 10.961 -10.175 -12.796 1.00 23.93 105 LEU A C 1
ATOM 839 O O . LEU A 1 105 ? 10.662 -9.122 -12.231 1.00 24.42 105 LEU A O 1
ATOM 844 N N . HIS A 1 106 ? 10.336 -11.346 -12.571 1.00 24.40 106 HIS A N 1
ATOM 845 C CA . HIS A 1 106 ? 9.196 -11.477 -11.669 1.00 25.02 106 HIS A CA 1
ATOM 846 C C . HIS A 1 106 ? 9.424 -12.538 -10.584 1.00 24.58 106 HIS A C 1
ATOM 847 O O . HIS A 1 106 ? 8.600 -12.672 -9.681 1.00 25.52 106 HIS A O 1
ATOM 854 N N . ASP A 1 107 ? 10.533 -13.287 -10.656 1.00 24.26 107 ASP A N 1
ATOM 855 C CA . ASP A 1 107 ? 10.779 -14.336 -9.682 1.00 24.84 107 ASP A CA 1
ATOM 856 C C . ASP A 1 107 ? 10.941 -13.695 -8.308 1.00 24.79 107 ASP A C 1
ATOM 857 O O . ASP A 1 107 ? 11.867 -12.916 -8.130 1.00 23.83 107 ASP A O 1
ATOM 862 N N . SER A 1 108 ? 10.054 -14.030 -7.361 1.00 24.96 108 SER A N 1
ATOM 863 C CA . SER A 1 108 ? 10.042 -13.381 -6.055 1.00 25.29 108 SER A CA 1
ATOM 864 C C . SER A 1 108 ? 11.339 -13.625 -5.278 1.00 24.72 108 SER A C 1
ATOM 865 O O . SER A 1 108 ? 11.813 -12.725 -4.585 1.00 23.95 108 SER A O 1
ATOM 868 N N . GLU A 1 109 ? 11.921 -14.824 -5.403 1.00 23.90 109 GLU A N 1
ATOM 869 C CA . GLU A 1 109 ? 13.120 -15.188 -4.652 1.00 23.88 109 GLU A CA 1
ATOM 870 C C . GLU A 1 109 ? 14.325 -14.356 -5.107 1.00 23.05 109 GLU A C 1
ATOM 871 O O . GLU A 1 109 ? 15.074 -13.810 -4.285 1.00 21.96 109 GLU A O 1
ATOM 877 N N . ILE A 1 110 ? 14.504 -14.251 -6.428 1.00 21.90 110 ILE A N 1
ATOM 878 C CA . ILE A 1 110 ? 15.608 -13.493 -6.998 1.00 21.06 110 ILE A CA 1
ATOM 879 C C . ILE A 1 110 ? 15.440 -12.012 -6.647 1.00 20.67 110 ILE A C 1
ATOM 880 O O . ILE A 1 110 ? 16.391 -11.366 -6.209 1.00 20.96 110 ILE A O 1
ATOM 885 N N . LEU A 1 111 ? 14.219 -11.486 -6.824 1.00 20.71 111 LEU A N 1
ATOM 886 C CA . LEU A 1 111 ? 13.940 -10.091 -6.502 1.00 19.90 111 LEU A CA 1
ATOM 887 C C . LEU A 1 111 ? 14.271 -9.789 -5.041 1.00 20.05 111 LEU A C 1
ATOM 888 O O . LEU A 1 111 ? 14.899 -8.765 -4.768 1.00 19.45 111 LEU A O 1
ATOM 893 N N . ARG A 1 112 ? 13.841 -10.656 -4.117 1.00 20.16 112 ARG A N 1
ATOM 894 C CA . ARG A 1 112 ? 14.079 -10.429 -2.697 1.00 20.16 112 ARG A CA 1
ATOM 895 C C . ARG A 1 112 ? 15.580 -10.422 -2.395 1.00 20.64 112 ARG A C 1
ATOM 896 O O . ARG A 1 112 ? 16.060 -9.564 -1.655 1.00 19.04 112 ARG A O 1
ATOM 904 N N . ALA A 1 113 ? 16.336 -11.352 -2.993 1.00 19.54 113 ALA A N 1
ATOM 905 C CA . ALA A 1 113 ? 17.775 -11.427 -2.760 1.00 19.46 113 ALA A CA 1
ATOM 906 C C . ALA A 1 113 ? 18.483 -10.143 -3.209 1.00 19.75 113 ALA A C 1
ATOM 907 O O . ALA A 1 113 ? 19.423 -9.674 -2.560 1.00 20.13 113 ALA A O 1
ATOM 909 N N . ILE A 1 114 ? 18.046 -9.575 -4.339 1.00 18.55 114 ILE A N 1
ATOM 910 C CA . ILE A 1 114 ? 18.618 -8.324 -4.817 1.00 17.84 114 ILE A CA 1
ATOM 911 C C . ILE A 1 114 ? 18.186 -7.189 -3.890 1.00 18.90 114 ILE A C 1
ATOM 912 O O . ILE A 1 114 ? 18.988 -6.325 -3.544 1.00 19.37 114 ILE A O 1
ATOM 917 N N . GLU A 1 115 ? 16.910 -7.213 -3.491 1.00 18.39 115 GLU A N 1
ATOM 918 C CA . GLU A 1 115 ? 16.284 -6.136 -2.735 1.00 18.56 115 GLU A CA 1
ATOM 919 C C . GLU A 1 115 ? 17.077 -5.826 -1.469 1.00 18.17 115 GLU A C 1
ATOM 920 O O . GLU A 1 115 ? 17.302 -4.656 -1.155 1.00 18.64 115 GLU A O 1
ATOM 926 N N . ILE A 1 116 ? 17.492 -6.882 -0.755 1.00 18.02 116 ILE A N 1
ATOM 927 C CA . ILE A 1 116 ? 18.088 -6.718 0.562 1.00 17.64 116 ILE A CA 1
ATOM 928 C C . ILE A 1 116 ? 19.585 -7.016 0.538 1.00 17.49 116 ILE A C 1
ATOM 929 O O . ILE A 1 116 ? 20.174 -7.216 1.593 1.00 18.34 116 ILE A O 1
ATOM 934 N N . HIS A 1 117 ? 20.222 -6.997 -0.639 1.00 17.16 117 HIS A N 1
ATOM 935 C CA . HIS A 1 117 ? 21.627 -7.402 -0.708 1.00 17.19 117 HIS A CA 1
ATOM 936 C C . HIS A 1 117 ? 22.544 -6.445 0.058 1.00 17.60 117 HIS A C 1
ATOM 937 O O . HIS A 1 117 ? 23.658 -6.823 0.418 1.00 18.08 117 HIS A O 1
ATOM 944 N N . THR A 1 118 ? 22.093 -5.204 0.282 1.00 17.82 118 THR A N 1
ATOM 945 C CA . THR A 1 118 ? 22.906 -4.215 0.982 1.00 18.21 118 THR A CA 1
ATOM 946 C C . THR A 1 118 ? 22.642 -4.246 2.488 1.00 18.33 118 THR A C 1
ATOM 947 O O . THR A 1 118 ? 23.575 -4.236 3.297 1.00 19.14 118 THR A O 1
ATOM 951 N N . VAL A 1 119 ? 21.359 -4.303 2.864 1.00 18.73 119 VAL A N 1
ATOM 952 C CA . VAL A 1 119 ? 20.967 -4.080 4.250 1.00 19.94 119 VAL A CA 1
ATOM 953 C C . VAL A 1 119 ? 20.600 -5.374 4.971 1.00 20.52 119 VAL A C 1
ATOM 954 O O . VAL A 1 119 ? 20.491 -5.369 6.193 1.00 21.80 119 VAL A O 1
ATOM 958 N N . GLY A 1 120 ? 20.375 -6.463 4.225 1.00 19.00 120 GLY A N 1
ATOM 959 C CA . GLY A 1 120 ? 19.936 -7.714 4.827 1.00 19.61 120 GLY A CA 1
ATOM 960 C C . GLY A 1 120 ? 18.508 -7.614 5.355 1.00 19.23 120 GLY A C 1
ATOM 961 O O . GLY A 1 120 ? 17.796 -6.647 5.076 1.00 18.75 120 GLY A O 1
ATOM 962 N N . ALA A 1 121 ? 18.109 -8.635 6.112 1.00 19.02 121 ALA A N 1
ATOM 963 C CA . ALA A 1 121 ? 16.913 -8.556 6.934 1.00 19.97 121 ALA A CA 1
ATOM 964 C C . ALA A 1 121 ? 17.067 -9.494 8.125 1.00 20.61 121 ALA A C 1
ATOM 965 O O . ALA A 1 121 ? 17.982 -10.315 8.164 1.00 21.66 121 ALA A O 1
ATOM 967 N N . GLY A 1 122 ? 16.178 -9.336 9.109 1.00 21.65 122 GLY A N 1
ATOM 968 C CA . GLY A 1 122 ? 16.172 -10.196 10.282 1.00 23.76 122 GLY A CA 1
ATOM 969 C C . GLY A 1 122 ? 15.914 -11.655 9.921 1.00 24.57 122 GLY A C 1
ATOM 970 O O . GLY A 1 122 ? 16.408 -12.550 10.608 1.00 26.42 122 GLY A O 1
ATOM 971 N N . GLN A 1 123 ? 15.125 -11.848 8.856 1.00 25.33 123 GLN A N 1
ATOM 972 C CA . GLN A 1 123 ? 14.851 -13.147 8.264 1.00 26.10 123 GLN A CA 1
ATOM 973 C C . GLN A 1 123 ? 15.338 -13.112 6.821 1.00 24.82 123 GLN A C 1
ATOM 974 O O . GLN A 1 123 ? 14.867 -12.310 6.017 1.00 25.21 123 GLN A O 1
ATOM 980 N N . MET A 1 124 ? 16.274 -14.012 6.512 1.00 22.68 124 MET A N 1
ATOM 981 C CA . MET A 1 124 ? 16.841 -14.093 5.177 1.00 21.27 124 MET A CA 1
ATOM 982 C C . MET A 1 124 ? 16.756 -15.532 4.687 1.00 21.24 124 MET A C 1
ATOM 983 O O . MET A 1 124 ? 17.029 -16.468 5.436 1.00 21.80 124 MET A O 1
ATOM 988 N N . THR A 1 125 ? 16.370 -15.689 3.424 1.00 21.12 125 THR A N 1
ATOM 989 C CA . THR A 1 125 ? 16.433 -17.005 2.814 1.00 21.96 125 THR A CA 1
ATOM 990 C C . THR A 1 125 ? 17.895 -17.375 2.579 1.00 21.41 125 THR A C 1
ATOM 991 O O . THR A 1 125 ? 18.783 -16.525 2.577 1.00 20.77 125 THR A O 1
ATOM 995 N N . ASP A 1 126 ? 18.156 -18.649 2.294 1.00 21.80 126 ASP A N 1
ATOM 996 C CA . ASP A 1 126 ? 19.517 -19.020 1.946 1.00 22.00 126 ASP A CA 1
ATOM 997 C C . ASP A 1 126 ? 19.995 -18.290 0.685 1.00 20.23 126 ASP A C 1
ATOM 998 O O . ASP A 1 126 ? 21.153 -17.895 0.604 1.00 19.81 126 ASP A O 1
ATOM 1003 N N . LEU A 1 127 ? 19.111 -18.095 -0.304 1.00 20.05 127 LEU A N 1
ATOM 1004 C CA . LEU A 1 127 ? 19.493 -17.348 -1.493 1.00 19.48 127 LEU A CA 1
ATOM 1005 C C . LEU A 1 127 ? 19.893 -15.923 -1.112 1.00 19.08 127 LEU A C 1
ATOM 1006 O O . LEU A 1 127 ? 20.905 -15.434 -1.597 1.00 18.42 127 LEU A O 1
ATOM 1011 N N . ASP A 1 128 ? 19.097 -15.278 -0.254 1.00 19.60 128 ASP A N 1
ATOM 1012 C CA . ASP A 1 128 ? 19.394 -13.922 0.186 1.00 19.23 128 ASP A CA 1
ATOM 1013 C C . ASP A 1 128 ? 20.790 -13.890 0.809 1.00 18.26 128 ASP A C 1
ATOM 1014 O O . ASP A 1 128 ? 21.572 -12.989 0.522 1.00 17.85 128 ASP A O 1
ATOM 1019 N N . LYS A 1 129 ? 21.087 -14.859 1.687 1.00 18.15 129 LYS A N 1
ATOM 1020 C CA . LYS A 1 129 ? 22.377 -14.895 2.367 1.00 18.35 129 LYS A CA 1
ATOM 1021 C C . LYS A 1 129 ? 23.514 -15.110 1.365 1.00 18.41 129 LYS A C 1
ATOM 1022 O O . LYS A 1 129 ? 24.581 -14.510 1.495 1.00 17.59 129 LYS A O 1
ATOM 1028 N N . VAL A 1 130 ? 23.305 -15.990 0.374 1.00 17.60 130 VAL A N 1
ATOM 1029 C CA . VAL A 1 130 ? 24.316 -16.228 -0.644 1.00 18.36 130 VAL A CA 1
ATOM 1030 C C . VAL A 1 130 ? 24.704 -14.933 -1.359 1.00 17.68 130 VAL A C 1
ATOM 1031 O O . VAL A 1 130 ? 25.888 -14.701 -1.576 1.00 18.05 130 VAL A O 1
ATOM 1035 N N . ILE A 1 131 ? 23.720 -14.110 -1.746 1.00 17.80 131 ILE A N 1
ATOM 1036 C CA . ILE A 1 131 ? 24.014 -12.906 -2.510 1.00 17.67 131 ILE A CA 1
ATOM 1037 C C . ILE A 1 131 ? 24.702 -11.886 -1.609 1.00 17.20 131 ILE A C 1
ATOM 1038 O O . ILE A 1 131 ? 25.649 -11.226 -2.020 1.00 17.06 131 ILE A O 1
ATOM 1043 N N . TYR A 1 132 ? 24.197 -11.778 -0.383 1.00 17.61 132 TYR A N 1
ATOM 1044 C CA . TYR A 1 132 ? 24.716 -10.849 0.602 1.00 17.65 132 TYR A CA 1
ATOM 1045 C C . TYR A 1 132 ? 26.194 -11.135 0.840 1.00 17.69 132 TYR A C 1
ATOM 1046 O O . TYR A 1 132 ? 26.991 -10.203 0.877 1.00 17.98 132 TYR A O 1
ATOM 1055 N N . VAL A 1 133 ? 26.562 -12.415 0.955 1.00 16.94 133 VAL A N 1
ATOM 1056 C CA . VAL A 1 133 ? 27.945 -12.791 1.208 1.00 17.48 133 VAL A CA 1
ATOM 1057 C C . VAL A 1 133 ? 28.778 -12.710 -0.076 1.00 17.40 133 VAL A C 1
ATOM 1058 O O . VAL A 1 133 ? 29.926 -12.259 -0.047 1.00 18.26 133 VAL A O 1
ATOM 1062 N N . ALA A 1 134 ? 28.215 -13.174 -1.206 1.00 17.48 134 ALA A N 1
ATOM 1063 C CA . ALA A 1 134 ? 28.920 -13.159 -2.484 1.00 18.27 134 ALA A CA 1
ATOM 1064 C C . ALA A 1 134 ? 29.431 -11.758 -2.820 1.00 17.94 134 ALA A C 1
ATOM 1065 O O . ALA A 1 134 ? 30.515 -11.593 -3.369 1.00 19.03 134 ALA A O 1
ATOM 1067 N N . ASP A 1 135 ? 28.609 -10.750 -2.525 1.00 18.60 135 ASP A N 1
ATOM 1068 C CA . ASP A 1 135 ? 28.936 -9.366 -2.817 1.00 19.29 135 ASP A CA 1
ATOM 1069 C C . ASP A 1 135 ? 30.207 -8.945 -2.077 1.00 19.12 135 ASP A C 1
ATOM 1070 O O . ASP A 1 135 ? 30.991 -8.146 -2.581 1.00 19.68 135 ASP A O 1
ATOM 1075 N N . TYR A 1 136 ? 30.401 -9.504 -0.878 1.00 19.21 136 TYR A N 1
ATOM 1076 C CA . TYR A 1 136 ? 31.458 -9.105 0.037 1.00 19.38 136 TYR A CA 1
ATOM 1077 C C . TYR A 1 136 ? 32.755 -9.838 -0.289 1.00 19.90 136 TYR A C 1
ATOM 1078 O O . TYR A 1 136 ? 33.822 -9.274 -0.078 1.00 21.00 136 TYR A O 1
ATOM 1087 N N . ILE A 1 137 ? 32.661 -11.078 -0.800 1.00 19.52 137 ILE A N 1
ATOM 1088 C CA . ILE A 1 137 ? 33.841 -11.932 -0.906 1.00 20.19 137 ILE A CA 1
ATOM 1089 C C . ILE A 1 137 ? 34.288 -12.155 -2.353 1.00 20.95 137 ILE A C 1
ATOM 1090 O O . ILE A 1 137 ? 35.313 -12.802 -2.568 1.00 21.23 137 ILE A O 1
ATOM 1095 N N . GLU A 1 138 ? 33.566 -11.601 -3.334 1.00 20.71 138 GLU A N 1
ATOM 1096 C CA . GLU A 1 138 ? 33.906 -11.837 -4.737 1.00 21.65 138 GLU A CA 1
ATOM 1097 C C . GLU A 1 138 ? 35.377 -11.497 -5.005 1.00 22.68 138 GLU A C 1
ATOM 1098 O O . GLU A 1 138 ? 35.941 -10.597 -4.391 1.00 21.77 138 GLU A O 1
ATOM 1104 N N . HIS A 1 139 ? 35.989 -12.204 -5.964 1.00 24.47 139 HIS A N 1
ATOM 1105 C CA . HIS A 1 139 ? 37.440 -12.291 -6.091 1.00 26.99 139 HIS A CA 1
ATOM 1106 C C . HIS A 1 139 ? 38.101 -10.942 -6.393 1.00 26.91 139 HIS A C 1
ATOM 1107 O O . HIS A 1 139 ? 39.275 -10.747 -6.082 1.00 27.69 139 HIS A O 1
ATOM 1114 N N . ASN A 1 140 ? 37.357 -10.002 -6.985 1.00 27.06 140 ASN A N 1
ATOM 1115 C CA . ASN A 1 140 ? 37.866 -8.665 -7.264 1.00 28.71 140 ASN A CA 1
ATOM 1116 C C . ASN A 1 140 ? 38.008 -7.813 -5.999 1.00 28.94 140 ASN A C 1
ATOM 1117 O O . ASN A 1 140 ? 38.738 -6.823 -6.032 1.00 30.39 140 ASN A O 1
ATOM 1122 N N . ARG A 1 141 ? 37.310 -8.166 -4.902 1.00 28.73 141 ARG A N 1
ATOM 1123 C CA . ARG A 1 141 ? 37.337 -7.355 -3.688 1.00 29.80 141 ARG A CA 1
ATOM 1124 C C . ARG A 1 1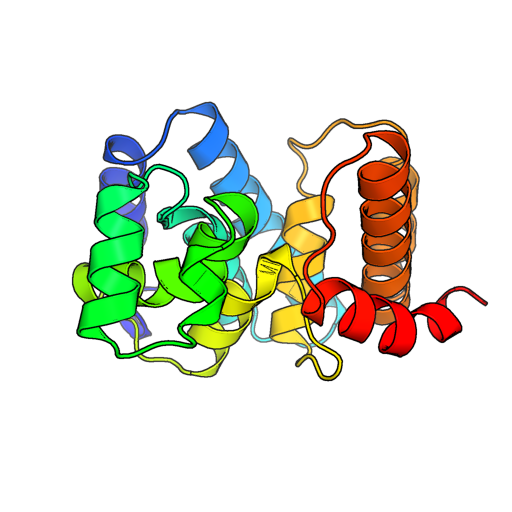41 ? 38.708 -7.514 -3.038 1.00 29.67 141 ARG A C 1
ATOM 1125 O O . ARG A 1 141 ? 39.252 -8.614 -3.005 1.00 29.78 141 ARG A O 1
ATOM 1133 N N . ALA A 1 142 ? 39.245 -6.396 -2.542 1.00 31.83 142 ALA A N 1
ATOM 1134 C CA . ALA A 1 142 ? 40.490 -6.373 -1.807 1.00 33.09 142 ALA A CA 1
ATOM 1135 C C . ALA A 1 142 ? 40.328 -5.260 -0.786 1.00 34.36 142 ALA A C 1
ATOM 1136 O O . ALA A 1 142 ? 40.438 -4.084 -1.125 1.00 37.36 142 ALA A O 1
ATOM 1138 N N . PHE A 1 143 ? 39.909 -5.658 0.412 1.00 31.84 143 PHE A N 1
ATOM 1139 C CA . PHE A 1 143 ? 39.851 -4.787 1.567 1.00 30.73 143 PHE A CA 1
ATOM 1140 C C . PHE A 1 143 ? 40.463 -5.582 2.712 1.00 30.88 143 PHE A C 1
ATOM 1141 O O . PHE A 1 143 ? 40.465 -6.806 2.678 1.00 29.65 143 PHE A O 1
ATOM 1149 N N . PRO A 1 144 ? 41.101 -4.922 3.694 1.00 31.65 144 PRO A N 1
ATOM 1150 C CA . PRO A 1 144 ? 41.664 -5.643 4.835 1.00 30.40 144 PRO A CA 1
ATOM 1151 C C . PRO A 1 144 ? 40.589 -6.478 5.531 1.00 27.76 144 PRO A C 1
ATOM 1152 O O . PRO A 1 144 ? 39.526 -5.962 5.868 1.00 27.99 144 PRO A O 1
ATOM 1156 N N . GLY A 1 145 ? 40.880 -7.768 5.705 1.00 27.29 145 GLY A N 1
ATOM 1157 C CA . GLY A 1 145 ? 39.964 -8.677 6.374 1.00 26.10 145 GLY A CA 1
ATOM 1158 C C . GLY A 1 145 ? 39.126 -9.498 5.395 1.00 25.29 145 GLY A C 1
ATOM 1159 O O . GLY A 1 145 ? 38.433 -10.420 5.816 1.00 23.72 145 GLY A O 1
ATOM 1160 N N . VAL A 1 146 ? 39.179 -9.181 4.091 1.00 24.57 146 VAL A N 1
ATOM 1161 C CA . VAL A 1 146 ? 38.456 -10.004 3.122 1.00 24.13 146 VAL A CA 1
ATOM 1162 C C . VAL A 1 146 ? 38.869 -11.481 3.205 1.00 23.55 146 VAL A C 1
ATOM 1163 O O . VAL A 1 146 ? 38.071 -12.364 2.907 1.00 21.87 146 VAL A O 1
ATOM 1167 N N . ASP A 1 147 ? 40.114 -11.762 3.621 1.00 22.96 147 ASP A N 1
ATOM 1168 C CA . ASP A 1 147 ? 40.603 -13.125 3.768 1.00 23.47 147 ASP A CA 1
ATOM 1169 C C . ASP A 1 147 ? 39.827 -13.860 4.863 1.00 22.10 147 ASP A C 1
ATOM 1170 O O . ASP A 1 147 ? 39.561 -15.054 4.746 1.00 22.96 147 ASP A O 1
ATOM 1175 N N . VAL A 1 148 ? 39.486 -13.132 5.933 1.00 22.66 148 VAL A N 1
ATOM 1176 C CA . VAL A 1 148 ? 38.753 -13.692 7.061 1.00 21.89 148 VAL A CA 1
ATOM 1177 C C . VAL A 1 148 ? 37.328 -14.014 6.611 1.00 21.48 148 VAL A C 1
ATOM 1178 O O . VAL A 1 148 ? 36.820 -15.101 6.867 1.00 21.33 148 VAL A O 1
ATOM 1182 N N . ALA A 1 149 ? 36.703 -13.070 5.900 1.00 21.17 149 ALA A N 1
ATOM 1183 C CA . ALA A 1 149 ? 35.370 -13.266 5.352 1.00 20.39 149 ALA A CA 1
ATOM 1184 C C . ALA A 1 149 ? 35.339 -14.499 4.454 1.00 20.05 149 ALA A C 1
ATOM 1185 O O . ALA A 1 149 ? 34.409 -15.292 4.541 1.00 18.92 149 ALA A O 1
ATOM 1187 N N . ARG A 1 150 ? 36.366 -14.656 3.611 1.00 20.32 150 ARG A N 1
ATOM 1188 C CA . ARG A 1 150 ? 36.428 -15.792 2.698 1.00 21.09 150 ARG A CA 1
ATOM 1189 C C . ARG A 1 150 ? 36.551 -17.106 3.473 1.00 21.38 150 ARG A C 1
ATOM 1190 O O . ARG A 1 150 ? 35.889 -18.092 3.148 1.00 22.20 150 ARG A O 1
ATOM 1198 N N . GLU A 1 151 ? 37.383 -17.119 4.526 1.00 21.64 151 GLU A N 1
ATOM 1199 C CA . GLU A 1 151 ? 37.533 -18.324 5.328 1.00 22.07 151 GLU A CA 1
ATOM 1200 C C . GLU A 1 151 ? 36.199 -18.686 5.983 1.00 21.41 151 GLU A C 1
ATOM 1201 O O . GLU A 1 151 ? 35.755 -19.829 5.907 1.00 22.57 151 GLU A O 1
ATOM 1207 N N . ILE A 1 152 ? 35.544 -17.705 6.619 1.00 20.48 152 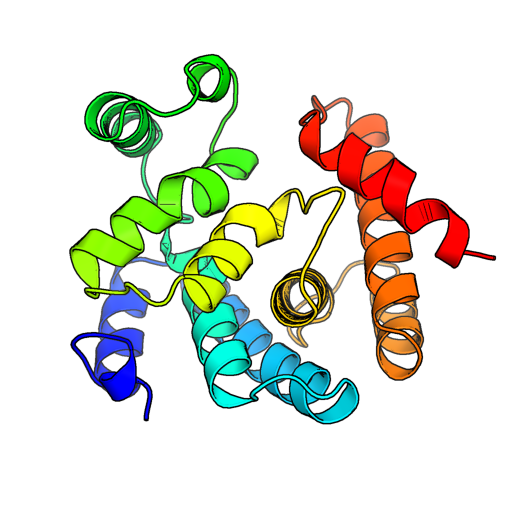ILE A N 1
ATOM 1208 C CA . ILE A 1 152 ? 34.276 -17.955 7.295 1.00 20.02 152 ILE A CA 1
ATOM 1209 C C . ILE A 1 152 ? 33.245 -18.494 6.301 1.00 20.35 152 ILE A C 1
ATOM 1210 O O . ILE A 1 152 ? 32.542 -19.448 6.616 1.00 21.51 152 ILE A O 1
ATOM 1215 N N . ALA A 1 153 ? 33.161 -17.881 5.113 1.00 21.42 153 ALA A N 1
ATOM 1216 C CA . ALA A 1 153 ? 32.182 -18.244 4.096 1.00 21.50 153 ALA A CA 1
ATOM 1217 C C . ALA A 1 153 ? 32.419 -19.663 3.571 1.00 23.13 153 ALA A C 1
ATOM 1218 O O . ALA A 1 153 ? 31.492 -20.273 3.053 1.00 23.31 153 ALA A O 1
ATOM 1220 N N . SER A 1 154 ? 33.643 -20.194 3.715 1.00 23.78 154 SER A N 1
ATOM 1221 C CA . SER A 1 154 ? 33.943 -21.568 3.315 1.00 25.52 154 SER A CA 1
ATOM 1222 C C . SER A 1 154 ? 33.319 -22.596 4.264 1.00 26.44 154 SER A C 1
ATOM 1223 O O . SER A 1 154 ? 33.198 -23.763 3.893 1.00 28.17 154 SER A O 1
ATOM 1226 N N . LEU A 1 155 ? 32.934 -22.164 5.479 1.00 25.98 155 LEU A N 1
ATOM 1227 C CA . LEU A 1 155 ? 32.485 -23.039 6.559 1.00 27.15 155 LEU A CA 1
ATOM 1228 C C . LEU A 1 155 ? 31.013 -22.816 6.922 1.00 26.45 155 LEU A C 1
ATOM 1229 O O . LEU A 1 155 ? 30.291 -23.780 7.167 1.00 28.17 155 LEU A O 1
ATOM 1234 N N . SER A 1 156 ? 30.577 -21.551 7.018 1.00 23.80 156 SER A N 1
ATOM 1235 C CA . SER A 1 156 ? 29.250 -21.248 7.538 1.00 22.67 156 SER A CA 1
ATOM 1236 C C . SER A 1 156 ? 28.676 -20.021 6.845 1.00 22.25 156 SER A C 1
ATOM 1237 O O . SER A 1 156 ? 29.219 -18.927 6.971 1.00 21.41 156 SER A O 1
ATOM 1240 N N . LEU A 1 157 ? 27.522 -20.193 6.205 1.00 21.66 157 LEU A N 1
ATOM 1241 C CA . LEU A 1 157 ? 26.834 -19.086 5.564 1.00 21.04 157 LEU A CA 1
ATOM 1242 C C . LEU A 1 157 ? 26.340 -18.079 6.608 1.00 20.65 157 LEU A C 1
ATOM 1243 O O . LEU A 1 157 ? 26.484 -16.859 6.436 1.00 20.23 157 LEU A O 1
ATOM 1248 N N . ASN A 1 158 ? 25.758 -18.603 7.693 1.00 20.21 158 ASN A N 1
ATOM 1249 C CA . ASN A 1 158 ? 25.216 -17.761 8.749 1.00 19.81 158 ASN A CA 1
ATOM 1250 C C . ASN A 1 158 ? 26.315 -16.954 9.435 1.00 19.47 158 ASN A C 1
ATOM 1251 O O . ASN A 1 158 ? 26.120 -15.774 9.736 1.00 19.04 158 ASN A O 1
ATOM 1256 N N . LYS A 1 159 ? 27.448 -17.599 9.735 1.00 19.47 159 LYS A N 1
ATOM 1257 C CA . LYS A 1 159 ? 28.526 -16.859 10.373 1.00 18.97 159 LYS A CA 1
ATOM 1258 C C . LYS A 1 159 ? 29.089 -15.811 9.411 1.00 18.74 159 LYS A C 1
ATOM 1259 O O . LYS A 1 159 ? 29.498 -14.732 9.848 1.00 18.40 159 LYS A O 1
ATOM 1265 N N . ALA A 1 160 ? 29.075 -16.104 8.103 1.00 17.68 160 ALA A N 1
ATOM 1266 C CA . ALA A 1 160 ? 29.560 -15.143 7.118 1.00 17.44 160 ALA A CA 1
ATOM 1267 C C . ALA A 1 160 ? 28.657 -13.906 7.085 1.00 17.87 160 ALA A C 1
ATOM 1268 O O . ALA A 1 160 ? 29.159 -12.774 7.065 1.00 18.28 160 ALA A O 1
ATOM 1270 N N . VAL A 1 161 ? 27.331 -14.118 7.149 1.00 17.49 161 VAL A N 1
ATOM 1271 C CA . VAL A 1 161 ? 26.393 -13.000 7.222 1.00 17.55 161 VAL A CA 1
ATOM 1272 C C . VAL A 1 161 ? 26.692 -12.175 8.479 1.00 17.72 161 VAL A C 1
ATOM 1273 O O . VAL A 1 161 ? 26.759 -10.939 8.427 1.00 17.86 161 VAL A O 1
ATOM 1277 N N . ALA A 1 162 ? 26.870 -12.873 9.611 1.00 17.23 162 ALA A N 1
ATOM 1278 C CA . ALA A 1 162 ? 27.090 -12.226 10.898 1.00 17.61 162 ALA A CA 1
ATOM 1279 C C . ALA A 1 162 ? 28.340 -11.352 10.864 1.00 18.16 162 ALA A C 1
ATOM 1280 O O . ALA A 1 162 ? 28.303 -10.210 11.325 1.00 18.40 162 ALA A O 1
ATOM 1282 N N . TYR A 1 163 ? 29.440 -11.919 10.355 1.00 17.80 163 TYR A N 1
ATOM 1283 C CA . TYR A 1 163 ? 30.729 -11.251 10.281 1.00 18.31 163 TYR A CA 1
ATOM 1284 C C . TYR A 1 163 ? 30.622 -10.013 9.391 1.00 17.77 163 TYR A C 1
ATOM 1285 O O . TYR A 1 163 ? 31.039 -8.915 9.779 1.00 17.65 163 TYR A O 1
ATOM 1294 N N . GLU A 1 164 ? 30.038 -10.200 8.204 1.00 17.08 164 GLU A N 1
ATOM 1295 C CA . GLU A 1 164 ? 29.918 -9.103 7.259 1.00 17.20 164 GLU A CA 1
ATOM 1296 C C . GLU A 1 164 ? 29.077 -7.985 7.869 1.00 16.59 164 GLU A C 1
ATOM 1297 O O . GLU A 1 164 ? 29.427 -6.816 7.748 1.00 16.46 164 GLU A O 1
ATOM 1303 N N . THR A 1 165 ? 27.980 -8.339 8.541 1.00 16.03 165 THR A N 1
ATOM 1304 C CA . THR A 1 165 ? 27.086 -7.311 9.064 1.00 15.73 165 THR A CA 1
ATOM 1305 C C . THR A 1 165 ? 27.761 -6.546 10.208 1.00 15.81 165 THR A C 1
ATOM 1306 O O . THR A 1 165 ? 27.629 -5.319 10.323 1.00 15.97 165 THR A O 1
ATOM 1310 N N . ALA A 1 166 ? 28.474 -7.281 11.069 1.00 15.53 166 ALA A N 1
ATOM 1311 C CA . ALA A 1 166 ? 29.189 -6.647 12.168 1.00 15.29 166 ALA A CA 1
ATOM 1312 C C . ALA A 1 166 ? 30.232 -5.666 11.630 1.00 15.35 166 ALA A C 1
ATOM 1313 O O . ALA A 1 166 ? 30.348 -4.550 12.137 1.00 15.55 166 ALA A O 1
ATOM 1315 N N . ARG A 1 167 ? 30.994 -6.085 10.615 1.00 16.25 167 ARG A N 1
ATOM 1316 C CA . ARG A 1 167 ? 32.009 -5.213 10.041 1.00 16.59 167 ARG A CA 1
ATOM 1317 C C . ARG A 1 167 ? 31.376 -3.977 9.399 1.00 16.59 167 ARG A C 1
ATOM 1318 O O . ARG A 1 167 ? 31.936 -2.889 9.491 1.00 16.96 167 ARG A O 1
ATOM 1326 N N . THR A 1 168 ? 30.216 -4.142 8.754 1.00 16.30 168 THR A N 1
ATOM 1327 C CA . THR A 1 168 ? 29.528 -3.025 8.118 1.00 17.09 168 THR A CA 1
ATOM 1328 C C . THR A 1 168 ? 29.049 -2.014 9.162 1.00 16.72 168 THR A C 1
ATOM 1329 O O . THR A 1 168 ? 29.262 -0.809 9.020 1.00 16.38 168 THR A O 1
ATOM 1333 N N . VAL A 1 169 ? 28.399 -2.502 10.221 1.00 15.26 169 VAL A N 1
ATOM 1334 C CA . VAL A 1 169 ? 27.942 -1.605 11.278 1.00 15.10 169 VAL A CA 1
ATOM 1335 C C . VAL A 1 169 ? 29.141 -0.893 11.906 1.00 15.40 169 VAL A C 1
ATOM 1336 O O . VAL A 1 169 ? 29.100 0.316 12.138 1.00 15.03 169 VAL A O 1
ATOM 1340 N N . GLU A 1 170 ? 30.195 -1.656 12.210 1.00 15.43 170 GLU A N 1
ATOM 1341 C CA . GLU A 1 170 ? 31.405 -1.087 12.784 1.00 15.44 170 GLU A CA 1
ATOM 1342 C C . GLU A 1 170 ? 31.952 0.036 11.898 1.00 15.76 170 GLU A C 1
ATOM 1343 O O . GLU A 1 170 ? 32.269 1.109 12.409 1.00 15.59 170 GLU A O 1
ATOM 1349 N N . TYR A 1 171 ? 32.047 -0.212 10.582 1.00 15.81 171 TYR A N 1
ATOM 1350 C CA . TYR A 1 171 ? 32.644 0.732 9.648 1.00 16.57 171 TYR A CA 1
ATOM 1351 C C . TYR A 1 171 ? 31.750 1.964 9.514 1.00 15.90 171 TYR A C 1
ATOM 1352 O O . TYR A 1 171 ? 32.265 3.083 9.489 1.00 15.78 171 TYR A O 1
ATOM 1361 N N . LEU A 1 172 ? 30.428 1.767 9.455 1.00 15.06 172 LEU A N 1
ATOM 1362 C CA . LEU A 1 172 ? 29.552 2.923 9.283 1.00 15.08 172 LEU A CA 1
ATOM 1363 C C . LEU A 1 172 ? 29.685 3.854 10.489 1.00 14.43 172 LEU A C 1
ATOM 1364 O O . LEU A 1 172 ? 29.759 5.077 10.331 1.00 14.75 172 LEU A O 1
ATOM 1369 N N . ALA A 1 173 ? 29.729 3.274 11.696 1.00 14.19 173 ALA A N 1
ATOM 1370 C CA . ALA A 1 173 ? 29.883 4.062 12.914 1.00 14.25 173 ALA A CA 1
ATOM 1371 C C . ALA A 1 173 ? 31.267 4.712 12.970 1.00 14.74 173 ALA A C 1
ATOM 1372 O O . ALA A 1 173 ? 31.389 5.868 13.382 1.00 15.37 173 ALA A O 1
ATOM 1374 N N . HIS A 1 174 ? 32.299 3.976 12.538 1.00 14.66 174 HIS A N 1
ATOM 1375 C CA . HIS A 1 174 ? 33.655 4.503 12.449 1.00 15.44 174 HIS A CA 1
ATOM 1376 C C . HIS A 1 174 ? 33.683 5.744 11.554 1.00 15.58 174 HIS A C 1
ATOM 1377 O O . HIS A 1 174 ? 34.332 6.738 11.890 1.00 16.47 174 HIS A O 1
ATOM 1384 N N . GLN A 1 175 ? 32.967 5.674 10.428 1.00 15.81 175 GLN A N 1
ATOM 1385 C CA . GLN A 1 175 ? 33.009 6.737 9.436 1.00 16.42 175 GLN A CA 1
ATOM 1386 C C . GLN A 1 175 ? 32.040 7.869 9.781 1.00 17.62 175 GLN A C 1
ATOM 1387 O O . GLN A 1 175 ? 32.163 8.957 9.222 1.00 18.51 175 GLN A O 1
ATOM 1393 N N . GLY A 1 176 ? 31.073 7.620 10.676 1.00 17.30 176 GLY A N 1
ATOM 1394 C CA . GLY A 1 176 ? 30.089 8.633 11.043 1.00 16.96 176 GLY A CA 1
ATOM 1395 C C . GLY A 1 176 ? 28.946 8.753 10.035 1.00 17.26 176 GLY A C 1
ATOM 1396 O O . GLY A 1 176 ? 28.410 9.848 9.826 1.00 17.88 176 GLY A O 1
ATOM 1397 N N . PHE A 1 177 ? 28.562 7.617 9.432 1.00 17.63 177 PHE A N 1
ATOM 1398 C CA . PHE A 1 177 ? 27.458 7.562 8.483 1.00 18.84 177 PHE A CA 1
ATOM 1399 C C . PHE A 1 177 ? 26.207 7.000 9.148 1.00 18.05 177 PHE A C 1
ATOM 1400 O O . PHE A 1 177 ? 26.276 6.097 9.974 1.00 17.16 177 PHE A O 1
ATOM 1408 N N . PRO A 1 178 ? 25.003 7.472 8.766 1.00 18.50 178 PRO A N 1
ATOM 1409 C CA . PRO A 1 178 ? 23.763 6.884 9.267 1.00 18.69 178 PRO A CA 1
ATOM 1410 C C . PRO A 1 178 ? 23.684 5.401 8.915 1.00 17.79 178 PRO A C 1
ATOM 1411 O O . PRO A 1 178 ? 24.172 4.974 7.864 1.00 19.09 178 PRO A O 1
ATOM 1415 N N . ILE A 1 179 ? 23.055 4.639 9.814 1.00 17.08 179 ILE A N 1
ATOM 1416 C CA . ILE A 1 179 ? 22.897 3.201 9.648 1.00 15.96 179 ILE A CA 1
ATOM 1417 C C . ILE A 1 179 ? 21.421 2.908 9.407 1.00 15.85 179 ILE A C 1
ATOM 1418 O O . ILE A 1 179 ? 20.586 3.184 10.264 1.00 16.59 179 ILE A O 1
ATOM 1423 N N . TYR A 1 180 ? 21.121 2.285 8.261 1.00 15.74 180 TYR A N 1
ATOM 1424 C CA . TYR A 1 180 ? 19.730 1.987 7.950 1.00 16.11 180 TYR A CA 1
ATOM 1425 C C . TYR A 1 180 ? 19.155 1.049 9.008 1.00 16.43 180 TYR A C 1
ATOM 1426 O O . TYR A 1 180 ? 19.770 0.046 9.364 1.00 16.63 180 TYR A O 1
ATOM 1435 N N . PRO A 1 181 ? 17.962 1.315 9.576 1.00 16.21 181 PRO A N 1
ATOM 1436 C CA . PRO A 1 181 ? 17.468 0.456 10.646 1.00 16.93 181 PRO A CA 1
ATOM 1437 C C . PRO A 1 181 ? 17.359 -1.026 10.305 1.00 17.25 181 PRO A C 1
ATOM 1438 O O . PRO A 1 181 ? 17.581 -1.854 11.177 1.00 17.74 181 PRO A O 1
ATOM 1442 N N . GLN A 1 182 ? 17.061 -1.367 9.045 1.00 17.10 182 GLN A N 1
ATOM 1443 C CA . GLN A 1 182 ? 16.989 -2.777 8.673 1.00 17.94 182 GLN A CA 1
ATOM 1444 C C . GLN A 1 182 ? 18.359 -3.450 8.806 1.00 17.80 182 GLN A C 1
ATOM 1445 O O . GLN A 1 182 ? 18.442 -4.648 9.078 1.00 18.08 182 GLN A O 1
ATOM 1451 N N . THR A 1 183 ? 19.443 -2.687 8.603 1.00 17.48 183 THR A N 1
ATOM 1452 C CA . THR A 1 183 ? 20.792 -3.207 8.808 1.00 17.04 183 THR A CA 1
ATOM 1453 C C . THR A 1 183 ? 20.978 -3.677 10.251 1.00 17.39 183 THR A C 1
ATOM 1454 O O . THR A 1 183 ? 21.581 -4.722 10.508 1.00 15.78 183 THR A O 1
ATOM 1458 N N . LEU A 1 184 ? 20.467 -2.898 11.214 1.00 17.45 184 LEU A N 1
ATOM 1459 C CA . LEU A 1 184 ? 20.579 -3.312 12.605 1.00 18.37 184 LEU A CA 1
ATOM 1460 C C . LEU A 1 184 ? 19.713 -4.537 12.887 1.00 18.44 184 LEU A C 1
ATOM 1461 O O . LEU A 1 184 ? 20.085 -5.381 13.690 1.00 18.42 184 LEU A O 1
ATOM 1466 N N . GLU A 1 185 ? 18.553 -4.624 12.234 1.00 18.48 185 GLU A N 1
ATOM 1467 C CA . GLU A 1 185 ? 17.695 -5.784 12.376 1.00 19.34 185 GLU A CA 1
ATOM 1468 C C . GLU A 1 185 ? 18.496 -7.025 11.994 1.00 18.20 185 GLU A C 1
ATOM 1469 O O . GLU A 1 185 ? 18.486 -8.013 12.718 1.00 18.70 185 GLU A O 1
ATOM 1475 N N . THR A 1 186 ? 19.211 -6.949 10.867 1.00 16.91 186 THR A N 1
ATOM 1476 C CA . THR A 1 186 ? 20.063 -8.041 10.416 1.00 16.86 186 THR A CA 1
ATOM 1477 C C . THR A 1 186 ? 21.161 -8.319 11.447 1.00 16.55 186 THR A C 1
ATOM 1478 O O . THR A 1 186 ? 21.396 -9.467 11.839 1.00 16.83 186 THR A O 1
ATOM 1482 N N . TYR A 1 187 ? 21.849 -7.249 11.870 1.00 15.85 187 TYR A N 1
ATOM 1483 C CA . TYR A 1 187 ? 22.935 -7.372 12.830 1.00 15.82 187 TYR A CA 1
ATOM 1484 C C . TYR A 1 187 ? 22.482 -8.138 14.077 1.00 16.51 187 TYR A C 1
ATOM 1485 O O . TYR A 1 187 ? 23.134 -9.094 14.490 1.00 16.34 187 TYR A O 1
ATOM 1494 N N . ASN A 1 188 ? 21.377 -7.698 14.690 1.00 16.68 188 ASN A N 1
ATOM 1495 C CA . ASN A 1 188 ? 20.942 -8.288 15.944 1.00 17.25 188 ASN A CA 1
ATOM 1496 C C . ASN A 1 188 ? 20.475 -9.724 15.738 1.00 17.91 188 ASN A C 1
ATOM 1497 O O . ASN A 1 188 ? 20.605 -10.532 16.656 1.00 19.23 188 ASN A O 1
ATOM 1502 N N . ALA A 1 189 ? 19.917 -10.015 14.555 1.00 17.83 189 ALA A N 1
ATOM 1503 C CA . ALA A 1 189 ? 19.421 -11.360 14.292 1.00 18.99 189 ALA A CA 1
ATOM 1504 C C . ALA A 1 189 ? 20.567 -12.355 14.109 1.00 2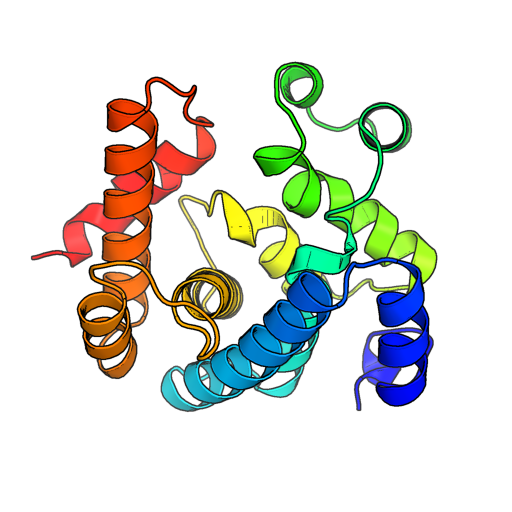0.16 189 ALA A C 1
ATOM 1505 O O . ALA A 1 189 ? 20.411 -13.511 14.499 1.00 20.95 189 ALA A O 1
ATOM 1507 N N . PHE A 1 190 ? 21.709 -11.906 13.556 1.00 19.12 190 PHE A N 1
ATOM 1508 C CA . PHE A 1 190 ? 22.783 -12.817 13.176 1.00 19.12 190 PHE A CA 1
ATOM 1509 C C . PHE A 1 190 ? 23.984 -12.796 14.119 1.00 19.76 190 PHE A C 1
ATOM 1510 O O . PHE A 1 190 ? 24.840 -13.662 14.018 1.00 19.44 190 PHE A O 1
ATOM 1518 N N . VAL A 1 191 ? 24.095 -11.801 15.004 1.00 20.47 191 VAL A N 1
ATOM 1519 C CA . VAL A 1 191 ? 25.345 -11.620 15.727 1.00 21.86 191 VAL A CA 1
ATOM 1520 C C . VAL A 1 191 ? 25.666 -12.839 16.606 1.00 22.49 191 VAL A C 1
ATOM 1521 O O . VAL A 1 191 ? 26.837 -13.125 16.829 1.00 22.91 191 VAL A O 1
ATOM 1525 N N . HIS A 1 192 ? 24.650 -13.596 17.044 1.00 23.57 192 HIS A N 1
ATOM 1526 C CA . HIS A 1 192 ? 24.897 -14.775 17.870 1.00 25.30 192 HIS A CA 1
ATOM 1527 C C . HIS A 1 192 ? 25.771 -15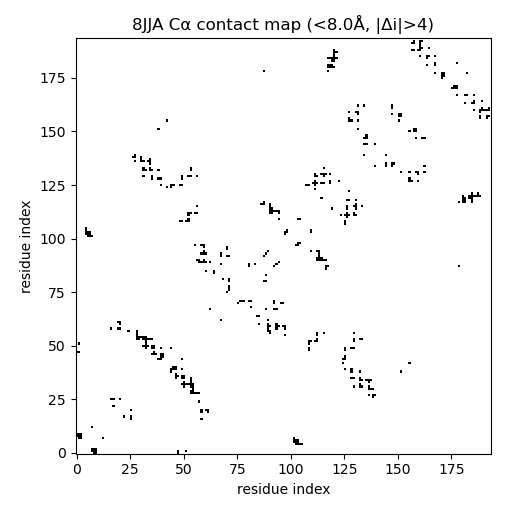.803 17.144 1.00 26.44 192 HIS A C 1
ATOM 1528 O O . HIS A 1 192 ? 26.442 -16.603 17.794 1.00 27.88 192 HIS A O 1
ATOM 1535 N N . TYR A 1 193 ? 25.811 -15.779 15.803 1.00 25.84 193 TYR A N 1
ATOM 1536 C CA . TYR A 1 193 ? 26.581 -16.791 15.080 1.00 26.50 193 TYR A CA 1
ATOM 1537 C C . TYR A 1 193 ? 28.090 -16.579 15.189 1.00 28.11 193 TYR A C 1
ATOM 1538 O O . TYR A 1 193 ? 28.883 -17.442 14.804 1.00 28.62 193 TYR A O 1
ATOM 1547 N N . LEU A 1 194 ? 28.495 -15.426 15.705 1.00 29.09 194 LEU A N 1
ATOM 1548 C CA . LEU A 1 194 ? 29.913 -15.143 15.755 1.00 32.20 194 LEU A CA 1
ATOM 1549 C C . LEU A 1 194 ? 30.596 -16.054 16.767 1.00 36.81 194 LEU A C 1
ATOM 1550 O O . LEU A 1 194 ? 31.751 -16.410 16.578 1.00 39.57 194 LEU A O 1
ATOM 1555 N N . LYS A 1 195 ? 29.854 -16.487 17.791 1.00 39.43 195 LYS A N 1
ATOM 1556 C CA . LYS A 1 195 ? 30.408 -17.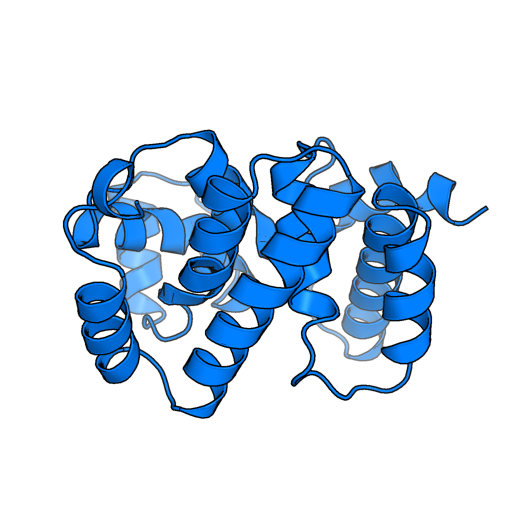373 18.802 1.00 43.76 195 LYS A CA 1
ATOM 1557 C C . LYS A 1 195 ? 30.336 -18.827 18.325 1.00 45.39 195 LYS A C 1
ATOM 1558 O O . LYS A 1 195 ? 29.223 -19.398 18.356 1.00 48.61 195 LYS A O 1
#

B-factor: mean 26.21, std 8.26, range [14.19, 64.19]

Radius of gyration: 15.82 Å; Cα contacts (8 Å, |Δi|>4): 283; chains: 1; bounding box: 38×38×43 Å